Protein AF-A0A5R9KK34-F1 (afdb_monomer)

Solvent-accessible surface area (backbone atoms only — not comparable to full-atom values): 17745 Å² total; per-residue (Å²): 131,84,70,61,49,79,48,78,43,70,44,92,86,66,49,72,71,54,49,53,53,48,50,59,70,68,42,71,86,73,70,69,50,73,70,54,51,20,58,74,69,75,47,49,72,65,54,49,51,46,43,49,60,72,41,37,53,33,33,43,35,30,60,18,78,86,49,93,48,66,28,77,45,83,38,67,45,76,67,50,39,56,64,52,61,72,74,33,56,18,72,66,60,51,51,50,52,51,51,53,52,48,52,51,51,52,48,56,51,52,53,53,53,53,50,50,49,52,52,52,52,50,50,50,51,52,52,50,53,27,53,50,32,29,50,53,32,59,77,63,48,54,71,77,74,52,50,74,65,50,50,51,52,53,52,52,54,72,75,38,81,38,60,66,58,56,46,53,64,27,62,80,65,78,60,73,46,75,66,58,52,53,46,51,57,50,33,42,67,35,29,76,47,59,97,85,62,66,78,88,60,70,71,62,54,49,48,58,57,57,70,64,70,77,81,80,85,85,85,78,77,93,72,97,64,97,63,58,75,46,84,45,60,58,44,92,79,65,89,45,96,85,49,70,65,54,73,82,85,88,76,74,95,58,93,76,81,75,68,82,98,61,64,6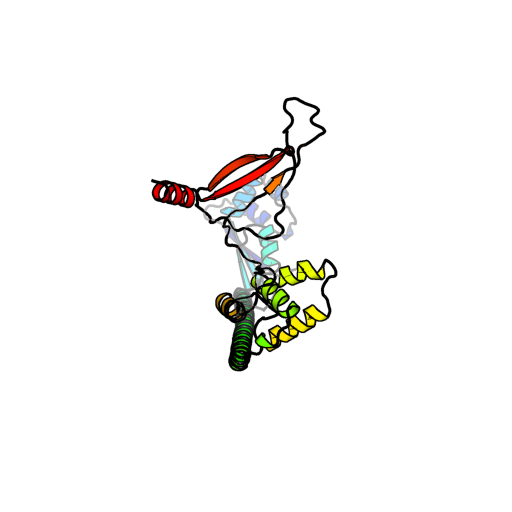6,46,76,48,78,44,78,44,98,87,59,32,31,43,40,40,55,40,56,46,75,64,53,55,56,54,54,69,74,72,110

Radius of gyration: 44.37 Å; Cα contacts (8 Å, |Δi|>4): 253; chains: 1; bounding box: 68×81×109 Å

Nearest PDB structures (foldseek):
  3j8g-assembly1_G  TM=3.301E-01  e=7.904E+00  Escherichia coli K-12
  6uz7-assembly1_D  TM=2.556E-01  e=5.305E+00  Kluyveromyces lactis

Structure (mmCIF, N/CA/C/O backbone):
data_AF-A0A5R9KK34-F1
#
_entry.id   AF-A0A5R9KK34-F1
#
loop_
_atom_site.group_PDB
_atom_site.id
_atom_site.type_symbol
_atom_site.label_atom_id
_atom_site.label_alt_id
_atom_site.label_comp_id
_atom_site.label_asym_id
_atom_site.label_entity_id
_atom_site.label_seq_id
_atom_site.pdbx_PDB_ins_code
_atom_site.Cartn_x
_atom_site.Cartn_y
_atom_site.Cartn_z
_atom_site.occupancy
_atom_site.B_iso_or_equiv
_atom_site.auth_seq_id
_atom_site.auth_comp_id
_atom_site.auth_asym_id
_atom_site.auth_atom_id
_atom_site.pdbx_PDB_model_num
ATOM 1 N N . MET A 1 1 ? -24.961 -22.977 28.741 1.00 45.72 1 MET A N 1
ATOM 2 C CA . MET A 1 1 ? -24.646 -21.785 29.560 1.00 45.72 1 MET A CA 1
ATOM 3 C C . MET A 1 1 ? -23.139 -21.733 29.705 1.00 45.72 1 MET A C 1
ATOM 5 O O . MET A 1 1 ? -22.558 -22.780 29.939 1.00 45.72 1 MET A O 1
ATOM 9 N N . LYS A 1 2 ? -22.494 -20.587 29.465 1.00 55.06 2 LYS A N 1
ATOM 10 C CA . LYS A 1 2 ? -21.040 -20.473 29.662 1.00 55.06 2 LYS A CA 1
ATOM 11 C C . LYS A 1 2 ? -20.784 -20.423 31.168 1.00 55.06 2 LYS A C 1
ATOM 13 O O . LYS A 1 2 ? -21.380 -19.580 31.835 1.00 55.06 2 LYS A O 1
ATOM 18 N N . ASN A 1 3 ? -19.979 -21.350 31.683 1.00 74.62 3 ASN A N 1
ATOM 19 C CA . ASN A 1 3 ? -19.696 -21.492 33.109 1.00 74.62 3 ASN A CA 1
ATOM 20 C C . ASN A 1 3 ? -18.722 -20.392 33.541 1.00 74.62 3 ASN A C 1
ATOM 22 O O . ASN A 1 3 ? -17.508 -20.538 33.430 1.00 74.62 3 ASN A O 1
ATOM 26 N N . TYR A 1 4 ? -19.260 -19.262 33.990 1.00 86.31 4 TYR A N 1
ATOM 27 C CA . TYR A 1 4 ? -18.477 -18.240 34.668 1.00 86.31 4 TYR A CA 1
ATOM 28 C C . TYR A 1 4 ? -19.172 -17.811 35.957 1.00 86.31 4 TYR A C 1
ATOM 30 O O . TYR A 1 4 ? -20.398 -17.828 36.065 1.00 86.31 4 TYR A O 1
ATOM 38 N N . GLN A 1 5 ? -18.365 -17.421 36.931 1.00 89.94 5 GLN A N 1
ATOM 39 C CA . GLN A 1 5 ? -18.774 -16.862 38.206 1.00 89.94 5 GLN A CA 1
ATOM 40 C C . GLN A 1 5 ? -18.344 -15.397 38.257 1.00 89.94 5 GLN A C 1
ATOM 42 O O . GLN A 1 5 ? -17.267 -15.033 37.776 1.00 89.94 5 GLN A O 1
ATOM 47 N N . LEU A 1 6 ? -19.205 -14.550 38.816 1.00 92.44 6 LEU A N 1
ATOM 48 C CA . LEU A 1 6 ? -18.891 -13.149 39.068 1.00 92.44 6 LEU A CA 1
ATOM 49 C C . LEU A 1 6 ? -18.410 -13.000 40.508 1.00 92.44 6 LEU A C 1
ATOM 51 O O . LEU A 1 6 ? -19.103 -13.396 41.440 1.00 92.44 6 LEU A O 1
ATOM 55 N N . GLU A 1 7 ? -17.242 -12.398 40.677 1.00 93.31 7 GLU A N 1
ATOM 56 C CA . GLU A 1 7 ? -16.746 -11.926 41.963 1.00 93.31 7 GLU A CA 1
ATOM 57 C C . GLU A 1 7 ? -16.885 -10.402 41.994 1.00 93.31 7 GLU A C 1
ATOM 59 O O . GLU A 1 7 ? -16.325 -9.704 41.145 1.00 93.31 7 GLU A O 1
ATOM 64 N N . ILE A 1 8 ? -17.660 -9.894 42.952 1.00 93.12 8 ILE A N 1
ATOM 65 C CA . ILE A 1 8 ? -17.913 -8.463 43.140 1.00 93.12 8 ILE A CA 1
ATOM 66 C C . ILE A 1 8 ? -17.115 -8.015 44.361 1.00 93.12 8 ILE A C 1
ATOM 68 O O . ILE A 1 8 ? -17.336 -8.514 45.464 1.00 93.12 8 ILE A O 1
ATOM 72 N N . LYS A 1 9 ? -16.189 -7.076 44.170 1.00 92.62 9 LYS A N 1
ATOM 73 C CA . LYS A 1 9 ? -15.452 -6.424 45.255 1.00 92.62 9 LYS A CA 1
ATOM 74 C C . LYS A 1 9 ? -15.948 -4.996 45.403 1.00 92.62 9 LYS A C 1
ATOM 76 O O . LYS A 1 9 ? -15.827 -4.201 44.476 1.00 92.62 9 LYS A O 1
ATOM 81 N N . TYR A 1 10 ? -16.519 -4.683 46.557 1.00 92.50 10 TYR A N 1
ATOM 82 C CA . TYR A 1 10 ? -16.989 -3.336 46.864 1.00 92.50 10 TYR A CA 1
ATOM 83 C C . TYR A 1 10 ? -15.822 -2.426 47.247 1.00 92.50 10 TYR A C 1
ATOM 85 O O . TYR A 1 10 ? -14.848 -2.885 47.844 1.00 92.50 10 TYR A O 1
ATOM 93 N N . CYS A 1 11 ? -15.931 -1.144 46.911 1.00 88.81 11 CYS A N 1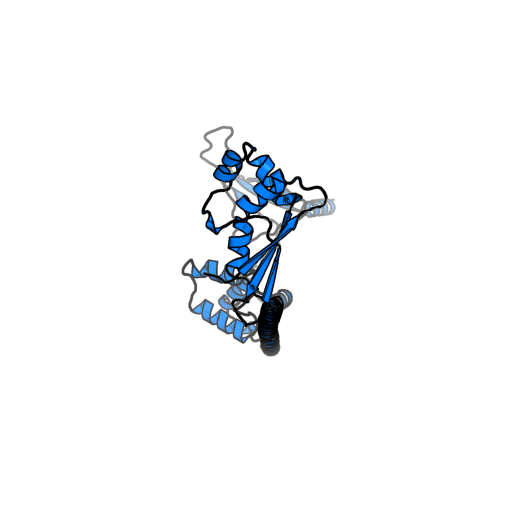
ATOM 94 C CA . CYS A 1 11 ? -15.004 -0.129 47.399 1.00 88.81 11 CYS A CA 1
ATOM 95 C C . CYS A 1 11 ? -15.199 0.132 48.903 1.00 88.81 11 CYS A C 1
ATOM 97 O O . CYS A 1 11 ? -16.251 -0.166 49.479 1.00 88.81 11 CYS A O 1
ATOM 99 N N . ASP A 1 12 ? -14.192 0.720 49.545 1.00 81.94 12 ASP A N 1
ATOM 100 C CA . ASP A 1 12 ? -14.300 1.124 50.945 1.00 81.94 12 ASP A CA 1
ATOM 101 C C . ASP A 1 12 ? -15.381 2.211 51.088 1.00 81.94 12 ASP A C 1
ATOM 103 O O . ASP A 1 12 ? -15.374 3.204 50.360 1.00 81.94 12 ASP A O 1
ATOM 107 N N . ASN A 1 13 ? -16.291 2.040 52.056 1.00 85.25 13 ASN A N 1
ATOM 108 C CA . ASN A 1 13 ? -17.419 2.937 52.381 1.00 85.25 13 ASN A CA 1
ATOM 109 C C . ASN A 1 13 ? -18.688 2.840 51.510 1.00 85.25 13 ASN A C 1
ATOM 111 O O . ASN A 1 13 ? -19.540 3.727 51.588 1.00 85.25 13 ASN A O 1
ATOM 115 N N . VAL A 1 14 ? -18.876 1.762 50.743 1.00 90.25 14 VAL A N 1
ATOM 116 C CA . VAL A 1 14 ? -20.158 1.509 50.057 1.00 90.25 14 VAL A CA 1
ATOM 117 C C . VAL A 1 14 ? -21.263 1.237 51.080 1.00 90.25 14 VAL A C 1
ATOM 119 O O . VAL A 1 14 ? -21.138 0.340 51.923 1.00 90.25 14 VAL A O 1
ATOM 122 N N . LYS A 1 15 ? -22.361 1.995 51.000 1.00 93.44 15 LYS A N 1
ATOM 123 C CA . LYS A 1 15 ? -23.518 1.842 51.896 1.00 93.44 15 LYS A CA 1
ATOM 124 C C . LYS A 1 15 ? -24.216 0.511 51.644 1.00 93.44 15 LYS A C 1
ATOM 126 O O . LYS A 1 15 ? -24.261 0.029 50.516 1.00 93.44 15 LYS A O 1
ATOM 131 N N . ASP A 1 16 ? -24.862 -0.047 52.661 1.00 93.00 16 ASP A N 1
ATOM 132 C CA . ASP A 1 16 ? -25.584 -1.318 52.504 1.00 93.00 16 ASP A CA 1
ATOM 133 C C . ASP A 1 16 ? -26.704 -1.232 51.455 1.00 93.00 16 ASP A C 1
ATOM 135 O O . ASP A 1 16 ? -26.915 -2.171 50.693 1.00 93.00 16 ASP A O 1
ATOM 139 N N . THR A 1 17 ? -27.346 -0.068 51.318 1.00 92.88 17 THR A N 1
ATOM 140 C CA . THR A 1 17 ? -28.312 0.191 50.239 1.00 92.88 17 THR A CA 1
ATOM 141 C C . THR A 1 17 ? -27.673 0.123 48.850 1.00 92.88 17 THR A C 1
ATOM 143 O O . THR A 1 17 ? -28.273 -0.403 47.920 1.00 92.88 17 THR A O 1
ATOM 146 N N . GLU A 1 18 ? -26.445 0.619 48.697 1.00 94.56 18 GLU A N 1
ATOM 147 C CA . GLU A 1 18 ? -25.697 0.590 47.434 1.00 94.56 18 GLU A CA 1
ATOM 148 C C . GLU A 1 18 ? -25.217 -0.828 47.102 1.00 94.56 18 GLU A C 1
ATOM 150 O O . GLU A 1 18 ? -25.270 -1.222 45.937 1.00 94.56 18 GLU A O 1
ATOM 155 N N . LYS A 1 19 ? -24.836 -1.625 48.113 1.00 94.62 19 LYS A N 1
ATOM 156 C CA . LYS A 1 19 ? -24.513 -3.052 47.935 1.00 94.62 19 LYS A CA 1
ATOM 157 C C . LYS A 1 19 ? -25.707 -3.821 47.379 1.00 94.62 19 LYS A C 1
ATOM 159 O O . LYS A 1 19 ? -25.556 -4.508 46.378 1.00 94.62 19 LYS A O 1
ATOM 164 N N . ILE A 1 20 ? -26.902 -3.626 47.942 1.00 94.75 20 ILE A N 1
ATOM 165 C CA . ILE A 1 20 ? -28.131 -4.279 47.456 1.00 94.75 20 ILE A CA 1
ATOM 166 C C . ILE A 1 20 ? -28.418 -3.896 45.993 1.00 94.75 20 ILE A C 1
ATOM 168 O O . ILE A 1 20 ? -28.751 -4.755 45.176 1.00 94.75 20 ILE A O 1
ATOM 172 N N . ILE A 1 21 ? -28.253 -2.616 45.631 1.00 95.94 21 ILE A N 1
ATOM 173 C CA . ILE A 1 21 ? -28.423 -2.149 44.244 1.00 95.94 21 ILE A CA 1
ATOM 174 C C . ILE A 1 21 ? -27.422 -2.840 43.306 1.00 95.94 21 ILE A C 1
ATOM 176 O O . ILE A 1 21 ? -27.787 -3.253 42.203 1.00 95.94 21 ILE A O 1
ATOM 180 N N . LEU A 1 22 ? -26.163 -2.965 43.730 1.00 94.94 22 LEU A N 1
ATOM 181 C CA . LEU A 1 22 ? -25.101 -3.618 42.966 1.00 94.94 22 LEU A CA 1
ATOM 182 C C . LEU A 1 22 ? -25.336 -5.128 42.826 1.00 94.94 22 LEU A C 1
ATOM 184 O O . LEU A 1 22 ? -25.124 -5.667 41.742 1.00 94.94 22 LEU A O 1
ATOM 188 N N . GLU A 1 23 ? -25.823 -5.800 43.867 1.00 93.75 23 GLU A N 1
ATOM 189 C CA . GLU A 1 23 ? -26.194 -7.220 43.830 1.00 93.75 23 GLU A CA 1
ATOM 190 C C . GLU A 1 23 ? -27.340 -7.467 42.851 1.00 93.75 23 GLU A C 1
ATOM 192 O O . GLU A 1 23 ? -27.230 -8.332 41.981 1.00 93.75 23 GLU A O 1
ATOM 197 N N . ASP A 1 24 ? -28.396 -6.651 42.901 1.00 94.00 24 ASP A N 1
ATOM 198 C CA . ASP A 1 24 ? -29.479 -6.697 41.915 1.00 94.00 24 ASP A CA 1
ATOM 199 C C . ASP A 1 24 ? -28.955 -6.424 40.495 1.00 94.00 24 ASP A C 1
ATOM 201 O O . ASP A 1 24 ? -29.336 -7.099 39.530 1.00 94.00 24 ASP A O 1
ATOM 205 N N . TYR A 1 25 ? -28.043 -5.455 40.348 1.00 95.19 25 TYR A N 1
ATOM 206 C CA . TYR A 1 25 ? -27.414 -5.148 39.068 1.00 95.19 25 TYR A CA 1
ATOM 207 C C . TYR A 1 25 ? -26.556 -6.295 38.549 1.00 95.19 25 TYR A C 1
ATOM 209 O O . TYR A 1 25 ? -26.565 -6.534 37.350 1.00 95.19 25 TYR A O 1
ATOM 217 N N . TRP A 1 26 ? -25.843 -7.052 39.365 1.00 94.00 26 TRP A N 1
ATOM 218 C CA . TRP A 1 26 ? -25.020 -8.158 38.865 1.00 94.00 26 TRP A CA 1
ATOM 219 C C . TRP A 1 26 ? -25.738 -9.511 38.873 1.00 94.00 26 TRP A C 1
ATOM 221 O O . TRP A 1 26 ? -25.254 -10.461 38.257 1.00 94.00 26 TRP A O 1
ATOM 231 N N . ASN A 1 27 ? -26.940 -9.586 39.447 1.00 91.81 27 ASN A N 1
ATOM 232 C CA . ASN A 1 27 ? -27.798 -10.756 39.360 1.00 91.81 27 ASN A CA 1
ATOM 233 C C . ASN A 1 27 ? -28.406 -10.900 37.954 1.00 91.81 27 ASN A C 1
ATOM 235 O O . ASN A 1 27 ? -29.470 -10.366 37.638 1.00 91.81 27 ASN A O 1
ATOM 239 N N . LEU A 1 28 ? -27.727 -11.663 37.098 1.00 86.81 28 LEU A N 1
ATOM 240 C CA . LEU A 1 28 ? -28.172 -11.929 35.727 1.00 86.81 28 LEU A CA 1
ATOM 241 C C . LEU A 1 28 ? -29.389 -12.861 35.657 1.00 86.81 28 LEU A C 1
ATOM 243 O O . LEU A 1 28 ? -30.108 -12.839 34.660 1.00 86.81 28 LEU A O 1
ATOM 247 N N . SER A 1 29 ? -29.631 -13.662 36.700 1.00 85.62 29 SER A N 1
ATOM 248 C CA . SER A 1 29 ? -30.739 -14.625 36.726 1.00 85.62 29 SER A CA 1
ATOM 249 C C . SER A 1 29 ? -32.110 -13.959 36.859 1.00 85.62 29 SER A C 1
ATOM 251 O O . SER A 1 29 ? -33.105 -14.524 36.415 1.00 85.62 29 SER A O 1
ATOM 253 N N . SER A 1 30 ? -32.167 -12.734 37.397 1.00 86.19 30 SER A N 1
ATOM 254 C CA . SER A 1 30 ? -33.419 -11.984 37.559 1.00 86.19 30 SER A CA 1
ATOM 255 C C . SER A 1 30 ? -34.018 -11.503 36.234 1.00 86.19 30 SER A C 1
ATOM 257 O O . SER A 1 30 ? -35.185 -11.121 36.193 1.00 86.19 30 SER A O 1
ATOM 259 N N . GLY A 1 31 ? -33.223 -11.455 35.156 1.00 84.44 31 GLY A N 1
ATOM 260 C CA . GLY A 1 31 ? -33.635 -10.922 33.854 1.00 84.44 31 GLY A CA 1
ATOM 261 C C . GLY A 1 31 ? -33.919 -9.412 33.830 1.00 84.44 31 GLY A C 1
ATOM 262 O O . GLY A 1 31 ? -34.208 -8.871 32.763 1.00 84.44 31 GLY A O 1
ATOM 263 N N . GLN A 1 32 ? -33.808 -8.714 34.967 1.00 91.06 32 GLN A N 1
ATOM 264 C CA . GLN A 1 32 ? -34.171 -7.301 35.081 1.00 91.06 32 GLN A CA 1
ATOM 265 C C . GLN A 1 32 ? -33.227 -6.417 34.271 1.00 91.06 32 GLN A C 1
ATOM 267 O O . GLN A 1 32 ? -32.007 -6.550 34.361 1.00 91.06 32 GLN A O 1
ATOM 272 N N . LYS A 1 33 ? -33.761 -5.470 33.503 1.00 92.44 33 LYS A N 1
ATOM 273 C CA . LYS A 1 33 ? -32.947 -4.488 32.769 1.00 92.44 33 LYS A CA 1
ATOM 274 C C . LYS A 1 33 ? -32.423 -3.403 33.721 1.00 92.44 33 LYS A C 1
ATOM 276 O O . LYS A 1 33 ? -33.109 -3.066 34.681 1.00 92.44 33 LYS A O 1
ATOM 281 N N . PRO A 1 34 ? -31.279 -2.748 33.434 1.00 93.75 34 PRO A N 1
ATOM 282 C CA . PRO A 1 34 ? -30.739 -1.685 34.295 1.00 93.75 34 PRO A CA 1
ATOM 283 C C . PRO A 1 34 ? -31.753 -0.589 34.667 1.00 93.75 34 PRO A C 1
ATOM 285 O O . PRO A 1 34 ? -31.810 -0.166 35.814 1.00 93.75 34 PRO A O 1
ATOM 288 N N . LYS A 1 35 ? -32.620 -0.192 33.725 1.00 94.25 35 LYS A N 1
ATOM 289 C CA . LYS A 1 35 ? -33.691 0.790 33.969 1.00 94.25 35 LYS A CA 1
ATOM 290 C C . LYS A 1 35 ? -34.738 0.321 34.983 1.00 94.25 35 LYS A C 1
ATOM 292 O O . LYS A 1 35 ? -35.312 1.135 35.696 1.00 94.25 35 LYS A O 1
ATOM 297 N N . GLU A 1 36 ? -35.023 -0.977 35.032 1.00 95.12 36 GLU A N 1
ATOM 298 C CA . GLU A 1 36 ? -35.971 -1.557 35.991 1.00 95.12 36 GLU A CA 1
ATOM 299 C C . GLU A 1 36 ? -35.363 -1.582 37.393 1.00 95.12 36 GLU A C 1
ATOM 301 O O . GLU A 1 36 ? -36.055 -1.295 38.362 1.00 95.12 36 GLU A O 1
ATOM 306 N N . ILE A 1 37 ? -34.055 -1.829 37.487 1.00 95.75 37 ILE A N 1
ATOM 307 C CA . ILE A 1 37 ? -33.295 -1.791 38.742 1.00 95.75 37 ILE A CA 1
ATOM 308 C C . ILE A 1 37 ? -33.229 -0.361 39.286 1.00 95.75 37 ILE A C 1
ATOM 310 O O . ILE A 1 37 ? -33.516 -0.143 40.460 1.00 95.75 37 ILE A O 1
ATOM 314 N N . ALA A 1 38 ? -32.940 0.625 38.430 1.00 95.94 38 ALA A N 1
ATOM 315 C CA . ALA A 1 38 ? -32.951 2.035 38.821 1.00 95.94 38 ALA A CA 1
ATOM 316 C C . ALA A 1 38 ? -34.325 2.459 39.377 1.00 95.94 38 ALA A C 1
ATOM 318 O O . ALA A 1 38 ? -34.408 3.067 40.442 1.00 95.94 38 ALA A O 1
ATOM 319 N N . ARG A 1 39 ? -35.414 2.043 38.710 1.00 95.81 39 ARG A N 1
ATOM 320 C CA . ARG A 1 39 ? -36.793 2.273 39.177 1.00 95.81 39 ARG A CA 1
ATOM 321 C C . ARG A 1 39 ? -37.105 1.558 40.493 1.00 95.81 39 ARG A C 1
ATOM 323 O O . ARG A 1 39 ? -37.703 2.175 41.365 1.00 95.81 39 ARG A O 1
ATOM 330 N N . LYS A 1 40 ? -36.697 0.291 40.648 1.00 96.06 40 LYS A N 1
ATOM 331 C CA . LYS A 1 40 ? -36.900 -0.512 41.872 1.00 96.06 40 LYS A CA 1
ATOM 332 C C . LYS A 1 40 ? -36.315 0.184 43.103 1.00 96.06 40 LYS A C 1
ATOM 334 O O . LYS A 1 40 ? -36.934 0.166 44.160 1.00 96.06 40 LYS A O 1
ATOM 339 N N . HIS A 1 41 ? -35.157 0.821 42.943 1.00 95.94 41 HIS A N 1
ATOM 340 C CA . HIS A 1 41 ? -34.421 1.477 44.027 1.00 95.94 41 HIS A CA 1
ATOM 341 C C . HIS A 1 41 ? -34.603 2.994 44.087 1.00 95.94 41 HIS A C 1
ATOM 343 O O . HIS A 1 41 ? -33.952 3.652 44.889 1.00 95.94 41 HIS A O 1
ATOM 349 N N . SER A 1 42 ? -35.501 3.557 43.272 1.00 96.25 42 SER A N 1
ATOM 350 C CA . SER A 1 42 ? -35.772 5.003 43.224 1.00 96.25 42 SER A CA 1
ATOM 351 C C . SER A 1 42 ? -34.520 5.869 42.995 1.00 96.25 42 SER A C 1
ATOM 353 O O . SER A 1 42 ? -34.404 6.957 43.555 1.00 96.25 42 SER A O 1
ATOM 355 N N . ILE A 1 43 ? -33.590 5.402 42.155 1.00 96.44 43 ILE A N 1
ATOM 356 C CA . ILE A 1 43 ? -32.381 6.139 41.751 1.00 96.44 43 ILE A CA 1
ATOM 357 C C . ILE A 1 43 ? -32.425 6.498 40.265 1.00 96.44 43 ILE A C 1
ATOM 359 O O . ILE A 1 43 ? -33.186 5.913 39.488 1.00 96.44 43 ILE A O 1
ATOM 363 N N . THR A 1 44 ? -31.592 7.446 39.835 1.00 96.94 44 THR A N 1
ATOM 364 C CA . THR A 1 44 ? -31.488 7.772 38.409 1.00 96.94 44 THR A CA 1
ATOM 365 C C . THR A 1 44 ? -30.622 6.754 37.658 1.00 96.94 44 THR A C 1
ATOM 367 O O . THR A 1 44 ? -29.753 6.090 38.227 1.00 96.94 44 THR A O 1
ATOM 370 N N . ASP A 1 45 ? -30.799 6.665 36.335 1.00 94.50 45 ASP A N 1
ATOM 371 C CA . ASP A 1 45 ? -29.911 5.878 35.463 1.00 94.50 45 ASP A CA 1
ATOM 372 C C . ASP A 1 45 ? -28.439 6.334 35.583 1.00 94.50 45 ASP A C 1
ATOM 374 O O . ASP A 1 45 ? -27.520 5.540 35.364 1.00 94.50 45 ASP A O 1
ATOM 378 N N . ALA A 1 46 ? -28.206 7.614 35.898 1.00 95.00 46 ALA A N 1
ATOM 379 C CA . ALA A 1 46 ? -26.872 8.170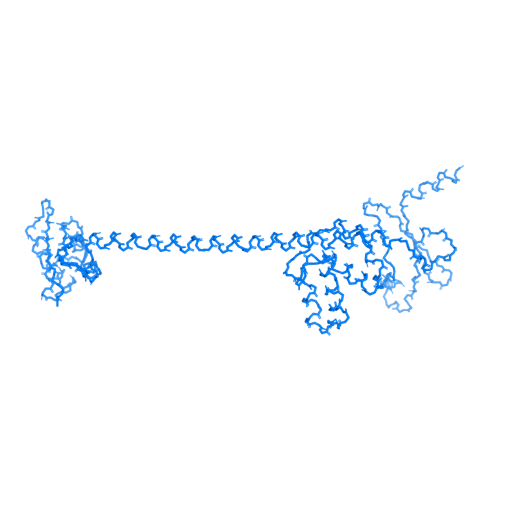 36.100 1.00 95.00 46 ALA A CA 1
ATOM 380 C C . ALA A 1 46 ? -26.250 7.673 37.412 1.00 95.00 46 ALA A C 1
ATOM 382 O O . ALA A 1 46 ? -25.103 7.226 37.392 1.00 95.00 46 ALA A O 1
ATOM 383 N N . ASP A 1 47 ? -27.019 7.658 38.503 1.00 95.19 47 ASP A N 1
ATOM 384 C CA . ASP A 1 47 ? -26.574 7.131 39.798 1.00 95.19 47 ASP A CA 1
ATOM 385 C C . ASP A 1 47 ? -26.252 5.640 39.696 1.00 95.19 47 ASP A C 1
ATOM 387 O O . ASP A 1 47 ? -25.198 5.199 40.144 1.00 95.19 47 ASP A O 1
ATOM 391 N N . LEU A 1 48 ? -27.097 4.859 39.010 1.00 95.62 48 LEU A N 1
ATOM 392 C CA . LEU A 1 48 ? -26.832 3.437 38.790 1.00 95.62 48 LEU A CA 1
ATOM 393 C C . LEU A 1 48 ? -25.526 3.220 38.012 1.00 95.62 48 LEU A C 1
ATOM 395 O O . LEU A 1 48 ? -24.717 2.368 38.375 1.00 95.62 48 LEU A O 1
ATOM 399 N N . LYS A 1 49 ? -25.289 4.000 36.948 1.00 93.69 49 LYS A N 1
ATOM 400 C CA . LYS A 1 49 ? -24.023 3.943 36.199 1.00 93.69 49 LYS A CA 1
ATOM 401 C C . LYS A 1 49 ? -22.829 4.324 37.069 1.00 93.69 49 LYS A C 1
ATOM 403 O O . LYS A 1 49 ? -21.770 3.719 36.918 1.00 93.69 49 LYS A O 1
ATOM 408 N N . TYR A 1 50 ? -22.988 5.315 37.944 1.00 93.50 50 TYR A N 1
ATOM 409 C CA . TYR A 1 50 ? -21.948 5.728 38.877 1.00 93.50 50 TYR A CA 1
ATOM 410 C C . TYR A 1 50 ? -21.610 4.600 39.858 1.00 93.50 50 TYR A C 1
ATOM 412 O O . TYR A 1 50 ? -20.445 4.218 39.954 1.00 93.50 50 TYR A O 1
ATOM 420 N N . LEU A 1 51 ? -22.620 3.999 40.497 1.00 93.94 51 LEU A N 1
ATOM 421 C CA . LEU A 1 51 ? -22.440 2.869 41.411 1.00 93.94 51 LEU A CA 1
ATOM 422 C C . LEU A 1 51 ? -21.706 1.710 40.725 1.00 93.94 51 LEU A C 1
ATOM 424 O O . LEU A 1 51 ? -20.675 1.253 41.210 1.00 93.94 51 LEU A O 1
ATOM 428 N N . VAL A 1 52 ? -22.181 1.282 39.553 1.00 93.31 52 VAL A N 1
ATOM 429 C CA . VAL A 1 52 ? -21.599 0.150 38.812 1.00 93.31 52 VAL A CA 1
ATOM 430 C C . VAL A 1 52 ? -20.149 0.404 38.399 1.00 93.31 52 VAL A C 1
ATOM 432 O O . VAL A 1 52 ? -19.354 -0.529 38.373 1.00 93.31 52 VAL A O 1
ATOM 435 N N . LYS A 1 53 ? -19.802 1.647 38.049 1.00 90.56 53 LYS A N 1
ATOM 436 C CA . LYS A 1 53 ? -18.470 1.988 37.536 1.00 90.56 53 LYS A CA 1
ATOM 437 C C . LYS A 1 53 ? -17.449 2.273 38.637 1.00 90.56 53 LYS A C 1
ATOM 439 O O . LYS A 1 53 ? -16.265 2.037 38.412 1.00 90.56 53 LYS A O 1
ATOM 444 N N . PHE A 1 54 ? -17.882 2.843 39.759 1.00 91.00 54 PHE A N 1
ATOM 445 C CA . PHE A 1 54 ? -16.973 3.432 40.746 1.00 91.00 54 PHE A CA 1
ATOM 446 C C . PHE A 1 54 ? -17.088 2.841 42.149 1.00 91.00 54 PHE A C 1
ATOM 448 O O . PHE A 1 54 ? -16.180 3.062 42.937 1.00 91.00 54 PHE A O 1
ATOM 455 N N . GLN A 1 55 ? -18.168 2.122 42.468 1.00 92.94 55 GLN A N 1
ATOM 456 C CA . GLN A 1 55 ? -18.382 1.544 43.802 1.00 92.94 55 GLN A CA 1
ATOM 457 C C . GLN A 1 55 ? -18.192 0.020 43.836 1.00 92.94 55 GLN A C 1
ATOM 459 O O . GLN A 1 55 ? -18.216 -0.588 44.906 1.00 92.94 55 GLN A O 1
ATOM 464 N N . ALA A 1 56 ? -17.983 -0.610 42.677 1.00 90.56 56 ALA A N 1
ATOM 465 C CA . ALA A 1 56 ? -17.698 -2.033 42.577 1.00 90.56 56 ALA A CA 1
ATOM 466 C C . ALA A 1 56 ? -16.654 -2.331 41.503 1.00 90.56 56 ALA A C 1
ATOM 468 O O . ALA A 1 56 ? -16.761 -1.886 40.361 1.00 90.56 56 ALA A O 1
ATOM 469 N N . ASP A 1 57 ? -15.703 -3.182 41.863 1.00 92.31 57 ASP A N 1
ATOM 470 C CA . ASP A 1 57 ? -14.810 -3.862 40.943 1.00 92.31 57 ASP A CA 1
ATOM 471 C C . ASP A 1 57 ? -15.323 -5.283 40.717 1.00 92.31 57 ASP A C 1
ATOM 473 O O . ASP A 1 57 ? -15.330 -6.114 41.627 1.00 92.31 57 ASP A O 1
ATOM 477 N N . VAL A 1 58 ? -15.760 -5.570 39.489 1.00 93.25 58 VAL A N 1
ATOM 478 C CA . VAL A 1 58 ? -16.338 -6.872 39.140 1.00 93.25 58 VAL A CA 1
ATOM 479 C C . VAL A 1 58 ? -15.416 -7.650 38.224 1.00 93.25 58 VAL A C 1
ATOM 481 O O . VAL A 1 58 ? -14.911 -7.148 37.216 1.00 93.25 58 VAL A O 1
ATOM 484 N N . VAL A 1 59 ? -15.209 -8.911 38.585 1.00 93.44 59 VAL A N 1
ATOM 485 C CA . VAL A 1 59 ? -14.337 -9.837 37.879 1.00 93.44 59 VAL A CA 1
ATOM 486 C C . VAL A 1 59 ? -15.131 -11.079 37.501 1.00 93.44 59 VAL A C 1
ATOM 488 O O . VAL A 1 59 ? -15.734 -11.727 38.350 1.00 93.44 59 VAL A O 1
ATOM 491 N N . ALA A 1 60 ? -15.114 -11.424 36.218 1.00 92.25 60 ALA A N 1
ATOM 492 C CA . ALA A 1 60 ? -15.626 -12.692 35.725 1.00 92.25 60 ALA A CA 1
ATOM 493 C C . ALA A 1 60 ? -14.507 -13.737 35.742 1.00 92.25 60 ALA A C 1
ATOM 495 O O . ALA A 1 60 ? -13.447 -13.523 35.144 1.00 92.25 60 ALA A O 1
ATOM 496 N N . LYS A 1 61 ? -14.756 -14.867 36.404 1.00 92.12 61 LYS A N 1
ATOM 497 C CA . LYS A 1 61 ? -13.890 -16.048 36.399 1.00 92.12 61 LYS A CA 1
ATOM 498 C C . LYS A 1 61 ? -14.607 -17.193 35.712 1.00 92.12 61 LYS A C 1
ATOM 500 O O . LYS A 1 61 ? -15.756 -17.465 36.036 1.00 92.12 61 LYS A O 1
ATOM 505 N N . GLY A 1 62 ? -13.954 -17.866 34.784 1.00 89.75 62 GLY A N 1
ATOM 506 C CA . GLY A 1 62 ? -14.541 -19.003 34.082 1.00 89.75 62 GLY A CA 1
ATOM 507 C C . GLY A 1 62 ? -13.479 -19.817 33.370 1.00 89.75 62 GLY A C 1
ATOM 508 O O . GLY A 1 62 ? -12.289 -19.577 33.555 1.00 89.75 62 GLY A O 1
ATOM 509 N N . GLU A 1 63 ? -13.913 -20.764 32.554 1.00 88.38 63 GLU A N 1
ATOM 510 C CA . GLU A 1 63 ? -13.027 -21.642 31.785 1.00 88.38 63 GLU A CA 1
ATOM 511 C C . GLU A 1 63 ? -12.754 -21.066 30.394 1.00 88.38 63 GLU A C 1
ATOM 513 O O . GLU A 1 63 ? -13.640 -20.511 29.738 1.00 88.38 63 GLU A O 1
ATOM 518 N N . CYS A 1 64 ? -11.500 -21.155 29.956 1.00 86.88 64 CYS A N 1
ATOM 519 C CA . CYS A 1 64 ? -11.089 -20.723 28.629 1.00 86.88 64 CYS A CA 1
ATOM 520 C C . CYS A 1 64 ? -11.841 -21.514 27.553 1.00 86.88 64 CYS A C 1
ATOM 522 O O . CYS A 1 64 ? -11.995 -22.725 27.632 1.00 86.88 64 CYS A O 1
ATOM 524 N N . SER A 1 65 ? -12.263 -20.827 26.494 1.00 83.81 65 SER A N 1
ATOM 525 C CA . SER A 1 65 ? -12.930 -21.481 25.361 1.00 83.81 65 SER A CA 1
ATOM 526 C C . SER A 1 65 ? -12.021 -22.404 24.534 1.00 83.81 65 SER A C 1
ATOM 528 O O . SER A 1 65 ? -12.534 -23.240 23.796 1.00 83.81 65 SER A O 1
ATOM 530 N N . ASN A 1 66 ? -10.697 -22.277 24.670 1.00 85.75 66 ASN A N 1
ATOM 531 C CA . ASN A 1 66 ? -9.708 -23.007 23.868 1.00 85.75 66 ASN A CA 1
ATOM 532 C C . ASN A 1 66 ? -8.921 -24.071 24.653 1.00 85.75 66 ASN A C 1
ATOM 534 O O . ASN A 1 66 ? -8.210 -24.863 24.042 1.00 85.75 66 ASN A O 1
ATOM 538 N N . CYS A 1 67 ? -8.974 -24.064 25.986 1.00 85.06 67 CYS A N 1
ATOM 539 C CA . CYS A 1 67 ? -8.207 -24.982 26.834 1.00 85.06 67 CYS A CA 1
ATOM 540 C C . CYS A 1 67 ? -8.837 -25.086 28.229 1.00 85.06 67 CYS A C 1
ATOM 542 O O . CYS A 1 67 ? -9.653 -24.245 28.588 1.00 85.06 67 CYS A O 1
ATOM 544 N N . ASP A 1 68 ? -8.354 -26.001 29.066 1.00 85.44 68 ASP A N 1
ATOM 545 C CA . ASP A 1 68 ? -8.899 -26.220 30.417 1.00 85.44 68 ASP A CA 1
ATOM 546 C C . ASP A 1 68 ? -8.424 -25.200 31.476 1.00 85.44 68 ASP A C 1
ATOM 548 O O . ASP A 1 68 ? -8.712 -25.330 32.664 1.00 85.44 68 ASP A O 1
ATOM 552 N N . ASN A 1 69 ? -7.679 -24.162 31.080 1.00 87.56 69 ASN A N 1
ATOM 553 C CA . ASN A 1 69 ? -7.228 -23.128 32.013 1.00 87.56 69 ASN A CA 1
ATOM 554 C C . ASN A 1 69 ? -8.343 -22.129 32.341 1.00 87.56 69 ASN A C 1
ATOM 556 O O . ASN A 1 69 ? -9.126 -21.725 31.479 1.00 87.56 69 ASN A O 1
ATOM 560 N N . GLY A 1 70 ? -8.334 -21.623 33.573 1.00 87.69 70 GLY A N 1
ATOM 561 C CA . GLY A 1 70 ? -9.205 -20.524 33.973 1.00 87.69 70 GLY A CA 1
ATOM 562 C C . GLY A 1 70 ? -8.837 -19.193 33.302 1.00 87.69 70 GLY A C 1
ATOM 563 O O . GLY A 1 70 ? -7.668 -18.903 33.036 1.00 87.69 70 GLY A O 1
ATOM 564 N N . PHE A 1 71 ? -9.835 -18.344 33.070 1.00 88.62 71 PHE A N 1
ATOM 565 C CA . PHE A 1 71 ? -9.653 -16.926 32.775 1.00 88.62 71 PHE A CA 1
ATOM 566 C C . PHE A 1 71 ? -10.139 -16.069 33.945 1.00 88.62 71 PHE A C 1
ATOM 568 O O . PHE A 1 71 ? -10.965 -16.472 34.762 1.00 88.62 71 PHE A O 1
ATOM 575 N N . THR A 1 72 ? -9.621 -14.849 34.024 1.00 89.81 72 THR A N 1
ATOM 576 C CA . THR A 1 72 ? -10.053 -13.834 34.984 1.00 89.81 72 THR A CA 1
ATOM 577 C C . THR A 1 72 ? -10.086 -12.504 34.253 1.00 89.81 72 THR A C 1
ATOM 579 O O . THR A 1 72 ? -9.056 -12.036 33.775 1.00 89.81 72 THR A O 1
ATOM 582 N N . ILE A 1 73 ? -11.273 -11.917 34.107 1.00 89.25 73 ILE A N 1
ATOM 583 C CA . ILE A 1 73 ? -11.474 -10.713 33.297 1.00 89.25 73 ILE A CA 1
ATOM 584 C C . ILE A 1 73 ? -12.245 -9.671 34.101 1.00 89.25 73 ILE A C 1
ATOM 586 O O . ILE A 1 73 ? -13.343 -9.934 34.588 1.00 89.25 73 ILE A O 1
ATOM 590 N N . LYS A 1 74 ? -11.694 -8.457 34.189 1.00 91.31 74 LYS A N 1
ATOM 591 C CA . LYS A 1 74 ? -12.387 -7.305 34.772 1.00 91.31 74 LYS A CA 1
ATOM 592 C C . LYS A 1 74 ? -13.476 -6.801 33.821 1.00 91.31 74 LYS A C 1
ATOM 594 O O . LYS A 1 74 ? -13.217 -6.547 32.635 1.00 91.31 74 LYS A O 1
ATOM 599 N N . VAL A 1 75 ? -14.680 -6.635 34.356 1.00 92.12 75 VAL A N 1
ATOM 600 C CA . VAL A 1 75 ? -15.860 -6.165 33.625 1.00 92.12 75 VAL A CA 1
ATOM 601 C C . VAL A 1 75 ? -16.423 -4.914 34.280 1.00 92.12 75 VAL A C 1
ATOM 603 O O . VAL A 1 75 ? -16.410 -4.767 35.496 1.00 92.12 75 VAL A O 1
ATOM 606 N N . THR A 1 76 ? -16.899 -3.989 33.454 1.00 91.00 76 THR A N 1
ATOM 607 C CA . THR A 1 76 ? -17.350 -2.654 33.902 1.00 91.00 76 THR A CA 1
ATOM 608 C C . THR A 1 76 ? -18.848 -2.424 33.708 1.00 91.00 76 THR A C 1
ATOM 610 O O . THR A 1 76 ? -19.397 -1.420 34.149 1.00 91.00 76 THR A O 1
ATOM 613 N N . SER A 1 77 ? -19.526 -3.337 33.012 1.00 91.81 77 SER A N 1
ATOM 614 C CA . SER A 1 77 ? -20.974 -3.324 32.806 1.00 91.81 77 SER A CA 1
ATOM 615 C C . SER A 1 77 ? -21.453 -4.702 32.355 1.00 91.81 77 SER A C 1
ATOM 617 O O . SER A 1 77 ? -20.655 -5.539 31.930 1.00 91.81 77 SER A O 1
ATOM 619 N N . ARG A 1 78 ? -22.771 -4.925 32.351 1.00 90.25 78 ARG A N 1
ATOM 620 C CA . ARG A 1 78 ? -23.354 -6.143 31.760 1.00 90.25 78 ARG A CA 1
ATOM 621 C C . ARG A 1 78 ? -23.067 -6.296 30.260 1.00 90.25 78 ARG A C 1
ATOM 623 O O . ARG A 1 78 ? -22.918 -7.417 29.786 1.00 90.25 78 ARG A O 1
ATOM 630 N N . ALA A 1 79 ? -22.978 -5.191 29.515 1.00 89.00 79 ALA A N 1
ATOM 631 C CA . ALA A 1 79 ? -22.643 -5.232 28.089 1.00 89.00 79 ALA A CA 1
ATOM 632 C C . ALA A 1 79 ? -21.178 -5.649 27.873 1.00 89.00 79 ALA A C 1
ATOM 634 O O . ALA A 1 79 ? -20.894 -6.508 27.043 1.00 89.00 79 ALA A O 1
ATOM 635 N N . ASP A 1 80 ? -20.268 -5.089 28.676 1.00 89.38 80 ASP A N 1
ATOM 636 C CA . ASP A 1 80 ? -18.844 -5.445 28.678 1.00 89.38 80 ASP A CA 1
ATOM 637 C C . ASP A 1 80 ? -18.636 -6.918 29.062 1.00 89.38 80 ASP A C 1
ATOM 639 O O . ASP A 1 80 ? -17.876 -7.634 28.415 1.00 89.38 80 ASP A O 1
ATOM 643 N N . LEU A 1 81 ? -19.384 -7.401 30.059 1.00 89.94 81 LEU A N 1
ATOM 644 C CA . LEU A 1 81 ? -19.401 -8.808 30.452 1.00 89.94 81 LEU A CA 1
ATOM 645 C C . LEU A 1 81 ? -19.821 -9.724 29.296 1.00 89.94 81 LEU A C 1
ATOM 647 O O . LEU A 1 81 ? -19.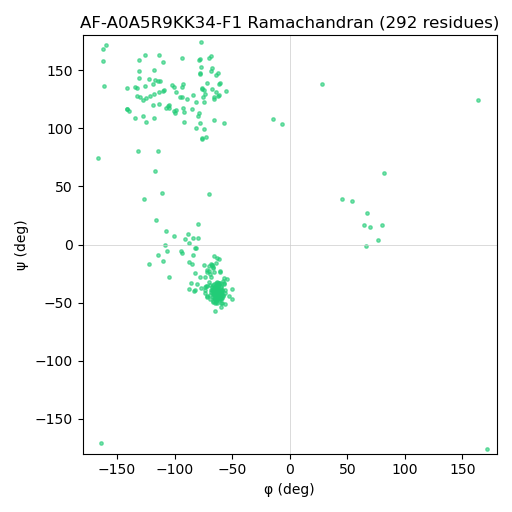109 -10.678 28.988 1.00 89.94 81 LEU A O 1
ATOM 651 N N . ALA A 1 82 ? -20.940 -9.423 28.631 1.00 87.06 82 ALA A N 1
ATOM 652 C CA . ALA A 1 82 ? -21.423 -10.217 27.502 1.00 87.06 82 ALA A CA 1
ATOM 653 C C . ALA A 1 82 ? -20.404 -10.261 26.350 1.00 87.06 82 ALA A C 1
ATOM 655 O O . ALA A 1 82 ? -20.164 -11.326 25.781 1.00 87.06 82 ALA A O 1
ATOM 656 N N . HIS A 1 83 ? -19.773 -9.123 26.049 1.00 86.19 83 HIS A N 1
ATOM 657 C CA . HIS A 1 83 ? -18.757 -9.017 25.006 1.00 86.19 83 HIS A CA 1
ATOM 658 C C . HIS A 1 83 ? -17.488 -9.811 25.350 1.00 86.19 83 HIS A C 1
ATOM 660 O O . HIS A 1 83 ? -17.005 -10.596 24.537 1.00 86.19 83 HIS A O 1
ATOM 666 N N . LYS A 1 84 ? -16.949 -9.630 26.560 1.00 86.31 84 LYS A N 1
ATOM 667 C CA . LYS A 1 84 ? -15.663 -10.217 26.956 1.00 86.31 84 LYS A CA 1
ATOM 668 C C . LYS A 1 84 ? -15.748 -11.700 27.301 1.00 86.31 84 LYS A C 1
ATOM 670 O O . LYS A 1 84 ? -14.829 -12.440 26.976 1.00 86.31 84 LYS A O 1
ATOM 675 N N . VAL A 1 85 ? -16.829 -12.147 27.941 1.00 84.62 85 VAL A N 1
ATOM 676 C CA . VAL A 1 85 ? -16.975 -13.552 28.360 1.00 84.62 85 VAL A CA 1
ATOM 677 C C . VAL A 1 85 ? -17.455 -14.446 27.223 1.00 84.62 85 VAL A C 1
ATOM 679 O O . VAL A 1 85 ? -17.164 -15.640 27.212 1.00 84.62 85 VAL A O 1
ATOM 682 N N . GLY A 1 86 ? -18.135 -13.875 26.222 1.00 74.56 86 GLY A N 1
ATOM 683 C CA . GLY A 1 86 ? -18.572 -14.601 25.034 1.00 74.56 86 GLY A CA 1
ATOM 684 C C . GLY A 1 86 ? -17.440 -15.405 24.390 1.00 74.56 86 GLY A C 1
ATOM 685 O O . GLY A 1 86 ? -17.615 -16.590 24.150 1.00 74.56 86 GLY A O 1
ATOM 686 N N . ASN A 1 87 ? -16.266 -14.819 24.193 1.00 73.56 87 ASN A N 1
ATOM 687 C CA . ASN A 1 87 ? -15.121 -15.511 23.592 1.00 73.56 87 ASN A CA 1
ATOM 688 C C . ASN A 1 87 ? -13.884 -15.391 24.484 1.00 73.56 87 ASN A C 1
ATOM 690 O O . ASN A 1 87 ? -12.781 -15.148 23.999 1.00 73.56 87 ASN A O 1
ATOM 694 N N . ALA A 1 88 ? -14.081 -15.489 25.801 1.00 82.19 88 ALA A N 1
ATOM 695 C CA . ALA A 1 88 ? -12.974 -15.392 26.734 1.00 82.19 88 ALA A CA 1
ATOM 696 C C . ALA A 1 88 ? -11.982 -16.535 26.496 1.00 82.19 88 ALA A C 1
ATOM 698 O O . ALA A 1 88 ? -12.337 -17.719 26.479 1.00 82.19 88 ALA A O 1
ATOM 699 N N . ILE A 1 89 ? -10.723 -16.151 26.330 1.00 85.62 89 ILE A N 1
ATOM 700 C CA . ILE A 1 89 ? -9.580 -17.052 26.305 1.00 85.62 89 ILE A CA 1
ATOM 701 C C . ILE A 1 89 ? -8.656 -16.699 27.465 1.00 85.62 89 ILE A C 1
ATOM 703 O O . ILE A 1 89 ? -8.612 -15.550 27.913 1.00 85.62 89 ILE A O 1
ATOM 707 N N . CYS A 1 90 ? -7.943 -17.690 27.991 1.00 85.31 90 CYS A N 1
ATOM 708 C CA . CYS A 1 90 ? -6.960 -17.447 29.036 1.00 85.31 90 CYS A CA 1
ATOM 709 C C . CYS A 1 90 ? -5.770 -16.654 28.475 1.00 85.31 90 CYS A C 1
ATOM 711 O O . CYS A 1 90 ? -5.529 -16.605 27.266 1.00 85.31 90 CYS A O 1
ATOM 713 N N . VAL A 1 91 ? -4.992 -16.057 29.379 1.00 84.69 91 VAL A N 1
ATOM 714 C CA . VAL A 1 91 ? -3.802 -15.268 29.027 1.00 84.69 91 VAL A CA 1
ATOM 715 C C . VAL A 1 91 ? -2.800 -16.091 28.210 1.00 84.69 91 VAL A C 1
ATOM 717 O O . VAL A 1 91 ? -2.173 -15.552 27.301 1.00 84.69 91 VAL A O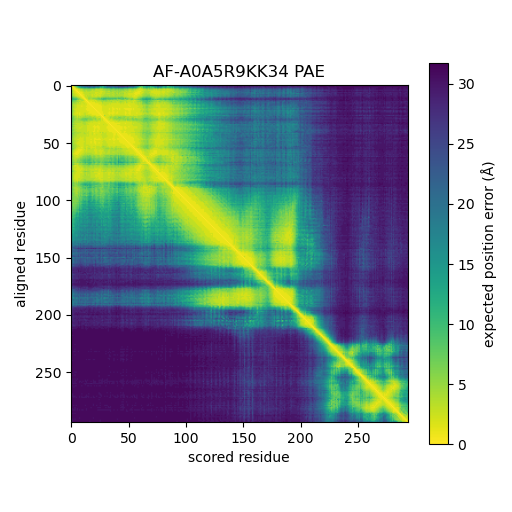 1
ATOM 720 N N . ILE A 1 92 ? -2.690 -17.394 28.483 1.00 87.25 92 ILE A N 1
ATOM 721 C CA . ILE A 1 92 ? -1.787 -18.307 27.769 1.00 87.25 92 ILE A CA 1
ATOM 722 C C . ILE A 1 92 ? -2.214 -18.429 26.302 1.00 87.25 92 ILE A C 1
ATOM 724 O O . ILE A 1 92 ? -1.446 -18.054 25.421 1.00 87.25 92 ILE A O 1
ATOM 728 N N . CYS A 1 93 ? -3.458 -18.847 26.040 1.00 86.69 93 CYS A N 1
ATOM 729 C CA . CYS A 1 93 ? -3.985 -18.967 24.679 1.00 86.69 93 CYS A CA 1
ATOM 730 C C . CYS A 1 93 ? -3.965 -17.632 23.925 1.00 86.69 93 CYS A C 1
ATOM 732 O O . CYS A 1 93 ? -3.688 -17.609 22.730 1.00 86.69 93 CYS A O 1
ATOM 734 N N . PHE A 1 94 ? -4.228 -16.512 24.606 1.00 86.31 94 PHE A N 1
ATOM 735 C CA . PHE A 1 94 ? -4.129 -15.186 23.992 1.00 86.31 94 PHE A CA 1
ATOM 736 C C . PHE A 1 94 ? -2.692 -14.863 23.566 1.00 86.31 94 PHE A C 1
ATOM 738 O O . PHE A 1 94 ? -2.463 -14.387 22.455 1.00 86.31 94 PHE A O 1
ATOM 745 N N . THR A 1 95 ? -1.717 -15.150 24.429 1.00 87.88 95 THR A N 1
ATOM 746 C CA . THR A 1 95 ? -0.296 -14.903 24.146 1.00 87.88 95 THR A CA 1
ATOM 747 C C . THR A 1 95 ? 0.209 -15.791 23.010 1.00 87.88 95 THR A C 1
ATOM 749 O O . THR A 1 95 ? 0.931 -15.314 22.138 1.00 87.88 95 THR A O 1
ATOM 752 N N . GLU A 1 96 ? -0.206 -17.056 22.979 1.00 90.19 96 GLU A N 1
ATOM 753 C CA . GLU A 1 96 ? 0.112 -17.992 21.898 1.00 90.19 96 GLU A CA 1
ATOM 754 C C . GLU A 1 96 ? -0.515 -17.564 20.566 1.00 90.19 96 GLU A C 1
ATOM 756 O O . GLU A 1 96 ? 0.144 -17.542 19.530 1.00 90.19 96 GLU A O 1
ATOM 761 N N . GLN A 1 97 ? -1.773 -17.122 20.576 1.00 88.12 97 GLN A N 1
ATOM 762 C CA . GLN A 1 97 ? -2.408 -16.599 19.371 1.00 88.12 97 GLN A CA 1
ATOM 763 C C . GLN A 1 97 ? -1.683 -15.350 18.845 1.00 88.12 97 GLN A C 1
ATOM 765 O O . GLN A 1 97 ? -1.495 -15.207 17.636 1.00 88.12 97 GLN A O 1
ATOM 770 N N . LEU A 1 98 ? -1.241 -14.458 19.737 1.00 89.94 98 LEU A N 1
ATOM 771 C CA . LEU A 1 98 ? -0.445 -13.289 19.361 1.00 89.94 98 LEU A CA 1
ATOM 772 C C . LEU A 1 98 ? 0.930 -13.670 18.799 1.00 89.94 98 LEU A C 1
ATOM 774 O O . LEU A 1 98 ? 1.370 -13.050 17.829 1.00 89.94 98 LEU A O 1
ATOM 778 N N . SER A 1 99 ? 1.610 -14.667 19.373 1.00 91.25 99 SER A N 1
ATOM 779 C CA . SER A 1 99 ? 2.918 -15.111 18.877 1.00 91.25 99 SER A CA 1
ATOM 780 C C . SER A 1 99 ? 2.802 -15.752 17.494 1.00 91.25 99 SER A C 1
ATOM 782 O O . SER A 1 99 ? 3.578 -15.404 16.604 1.00 91.25 99 SER A O 1
ATOM 784 N N . LEU A 1 100 ? 1.779 -16.582 17.271 1.00 91.69 100 LEU A N 1
ATOM 785 C CA . LEU A 1 100 ? 1.473 -17.168 15.965 1.00 91.69 100 LEU A CA 1
ATOM 786 C C . LEU A 1 100 ? 1.139 -16.092 14.924 1.00 91.69 100 LEU A C 1
ATOM 788 O O . LEU A 1 100 ? 1.671 -16.117 13.817 1.00 91.69 100 LEU A O 1
ATOM 792 N N . GLN A 1 101 ? 0.317 -15.099 15.279 1.00 90.75 101 GLN A N 1
ATOM 793 C CA . GLN A 1 101 ? 0.012 -13.976 14.384 1.00 90.75 101 GLN A CA 1
ATOM 794 C C . GLN A 1 101 ? 1.248 -13.141 14.045 1.00 90.75 101 GLN A C 1
ATOM 796 O O . GLN A 1 101 ? 1.375 -12.657 12.920 1.00 90.75 101 GLN A O 1
ATOM 801 N N . LYS A 1 102 ? 2.153 -12.942 15.009 1.00 93.62 102 LYS A N 1
ATOM 802 C CA . LYS A 1 102 ? 3.407 -12.224 14.781 1.00 93.62 102 LYS A CA 1
ATOM 803 C C . LYS A 1 102 ? 4.319 -13.003 13.831 1.00 93.62 102 LYS A C 1
ATOM 805 O O . LYS A 1 102 ? 4.773 -12.420 12.852 1.00 93.62 102 LYS A O 1
ATOM 810 N N . ALA A 1 103 ? 4.510 -14.299 14.073 1.00 93.31 103 ALA A N 1
ATOM 811 C CA . ALA A 1 103 ? 5.313 -15.168 13.214 1.00 93.31 103 ALA A CA 1
ATOM 812 C C . ALA A 1 103 ? 4.763 -15.219 11.777 1.00 93.31 103 ALA A C 1
ATOM 814 O O . ALA A 1 103 ? 5.522 -15.112 10.817 1.00 93.31 103 ALA A O 1
ATOM 815 N N . GLU A 1 104 ? 3.439 -15.293 11.619 1.00 92.25 104 GLU A N 1
ATOM 816 C CA . GLU A 1 104 ? 2.799 -15.284 10.302 1.00 92.25 104 GLU A CA 1
ATOM 817 C C . GLU A 1 104 ? 3.014 -13.957 9.560 1.00 92.25 104 GLU A C 1
ATOM 819 O O . GLU A 1 104 ? 3.331 -13.942 8.372 1.00 92.25 104 GLU A O 1
ATOM 824 N N . ARG A 1 105 ? 2.906 -12.820 10.260 1.00 91.06 105 ARG A N 1
ATOM 825 C CA . ARG A 1 105 ? 3.201 -11.504 9.671 1.00 91.06 105 ARG A CA 1
ATOM 826 C C . ARG A 1 105 ? 4.659 -11.389 9.243 1.00 91.06 105 ARG A C 1
ATOM 828 O O . ARG A 1 105 ? 4.927 -10.865 8.166 1.00 91.06 105 ARG A O 1
ATOM 835 N N . GLU A 1 106 ? 5.583 -11.865 10.070 1.00 93.31 106 GLU A N 1
ATOM 836 C CA . GLU A 1 106 ? 7.013 -11.871 9.752 1.00 93.31 106 GLU A CA 1
ATOM 837 C C . GLU A 1 106 ? 7.304 -12.743 8.525 1.00 93.31 106 GLU A C 1
ATOM 839 O O . GLU A 1 106 ? 8.043 -12.307 7.641 1.00 93.31 106 GLU A O 1
ATOM 844 N N . ARG A 1 107 ? 6.649 -13.906 8.401 1.00 95.19 107 ARG A N 1
ATOM 845 C CA . ARG A 1 107 ? 6.734 -14.765 7.211 1.00 95.19 107 ARG A CA 1
ATOM 846 C C . ARG A 1 107 ? 6.260 -14.048 5.946 1.00 95.19 107 ARG A C 1
ATOM 848 O O . ARG A 1 107 ? 6.999 -14.004 4.969 1.00 95.19 107 ARG A O 1
ATOM 855 N N . ILE A 1 108 ? 5.076 -13.433 5.980 1.00 91.19 108 ILE A N 1
ATOM 856 C CA . ILE A 1 108 ? 4.513 -12.708 4.826 1.00 91.19 108 ILE A CA 1
ATOM 857 C C . ILE A 1 108 ? 5.429 -11.552 4.395 1.00 91.19 108 ILE A C 1
ATOM 859 O O . ILE A 1 108 ? 5.610 -11.303 3.203 1.00 91.19 108 ILE A O 1
ATOM 863 N N . ILE A 1 109 ? 6.015 -10.827 5.354 1.00 91.06 109 ILE A N 1
ATOM 864 C CA . ILE A 1 109 ? 6.963 -9.744 5.057 1.00 91.06 109 ILE A CA 1
ATOM 865 C C . ILE A 1 109 ? 8.230 -10.312 4.409 1.00 91.06 109 ILE A C 1
ATOM 867 O O . ILE A 1 109 ? 8.677 -9.780 3.394 1.00 91.06 109 ILE A O 1
ATOM 871 N N . ALA A 1 110 ? 8.790 -11.392 4.957 1.00 93.44 110 ALA A N 1
ATOM 872 C CA . ALA A 1 110 ? 9.985 -12.028 4.412 1.00 93.44 110 ALA A CA 1
ATOM 873 C C . ALA A 1 110 ? 9.767 -12.550 2.982 1.00 93.44 110 ALA A C 1
ATOM 875 O O . ALA A 1 110 ? 10.627 -12.346 2.126 1.00 93.44 110 ALA A O 1
ATOM 876 N N . GLU A 1 111 ? 8.609 -13.157 2.701 1.00 93.25 111 GLU A N 1
ATOM 877 C CA . GLU A 1 111 ? 8.233 -13.620 1.360 1.00 93.25 111 GLU A CA 1
ATOM 878 C C . GLU A 1 111 ? 8.162 -12.461 0.357 1.00 93.25 111 GLU A C 1
ATOM 880 O O . GLU A 1 111 ? 8.790 -12.533 -0.698 1.00 93.25 111 GLU A O 1
ATOM 885 N N . ARG A 1 112 ? 7.497 -11.352 0.712 1.00 90.94 112 ARG A N 1
ATOM 886 C CA . ARG A 1 112 ? 7.422 -10.159 -0.153 1.00 90.94 112 ARG A CA 1
ATOM 887 C C . ARG A 1 112 ? 8.788 -9.541 -0.430 1.00 90.94 112 ARG A C 1
ATOM 889 O O . ARG A 1 112 ? 9.061 -9.143 -1.556 1.00 90.94 112 ARG A O 1
ATOM 896 N N . VAL A 1 113 ? 9.651 -9.460 0.582 1.00 91.88 113 VAL A N 1
ATOM 897 C CA . VAL A 1 113 ? 11.012 -8.928 0.412 1.00 91.88 113 VAL A CA 1
ATOM 898 C C . VAL A 1 113 ? 11.846 -9.842 -0.489 1.00 91.88 113 VAL A C 1
ATOM 900 O O . VAL A 1 113 ? 12.621 -9.354 -1.308 1.00 91.88 113 VAL A O 1
ATOM 903 N N . ALA A 1 114 ? 11.701 -11.163 -0.365 1.00 93.44 114 ALA A N 1
ATOM 904 C CA . ALA A 1 114 ? 12.399 -12.111 -1.230 1.00 93.44 114 ALA A CA 1
ATOM 905 C C . ALA A 1 114 ? 11.917 -12.028 -2.687 1.00 93.44 114 ALA A C 1
ATOM 907 O O . ALA A 1 114 ? 12.728 -12.136 -3.604 1.00 93.44 114 ALA A O 1
ATOM 908 N N . GLU A 1 115 ? 10.618 -11.819 -2.905 1.00 88.06 115 GLU A N 1
ATOM 909 C CA . GLU A 1 115 ? 10.040 -11.618 -4.235 1.00 88.06 115 GLU A CA 1
ATOM 910 C C . GLU A 1 115 ? 10.544 -10.321 -4.881 1.00 88.06 115 GLU A C 1
ATOM 912 O O . GLU A 1 115 ? 11.056 -10.364 -5.997 1.00 88.06 115 GLU A O 1
ATOM 917 N N . GLN A 1 116 ? 10.545 -9.207 -4.141 1.00 80.88 116 GLN A N 1
ATOM 918 C CA . GLN A 1 116 ? 11.109 -7.935 -4.609 1.00 80.88 116 GLN A CA 1
ATOM 919 C C . GLN A 1 116 ? 12.585 -8.056 -4.998 1.00 80.88 116 GLN A C 1
ATOM 921 O O . GLN A 1 116 ? 12.984 -7.569 -6.050 1.00 80.88 116 GLN A O 1
ATOM 926 N N . LYS A 1 117 ? 13.397 -8.756 -4.197 1.00 88.75 117 LYS A N 1
ATOM 927 C CA . LYS A 1 117 ? 14.809 -8.990 -4.537 1.00 88.75 117 LYS A CA 1
ATOM 928 C C . LYS A 1 117 ? 14.979 -9.797 -5.821 1.00 88.75 117 LYS A C 1
ATOM 930 O O . LYS A 1 117 ? 15.838 -9.465 -6.626 1.00 88.75 117 LYS A O 1
ATOM 935 N N . LYS A 1 118 ? 14.157 -10.830 -6.039 1.00 89.88 118 LYS A N 1
ATOM 936 C CA . LYS A 1 118 ? 14.185 -11.609 -7.289 1.00 89.88 118 LYS A CA 1
ATOM 937 C C . LYS A 1 118 ? 13.804 -10.759 -8.497 1.00 89.88 118 LYS A C 1
ATOM 939 O O . LYS A 1 118 ? 14.403 -10.917 -9.556 1.00 89.88 118 LYS A O 1
ATOM 944 N N . GLU A 1 119 ? 12.822 -9.872 -8.347 1.00 77.81 119 GLU A N 1
ATOM 945 C CA . GLU A 1 119 ? 12.461 -8.917 -9.395 1.00 77.81 119 GLU A CA 1
ATOM 946 C C . GLU A 1 119 ? 13.617 -7.952 -9.679 1.00 77.81 119 GLU A C 1
ATOM 948 O O . GLU A 1 119 ? 14.005 -7.794 -10.833 1.00 77.81 119 GLU A O 1
ATOM 953 N N . GLU A 1 120 ? 14.226 -7.361 -8.649 1.00 80.19 120 GLU A N 1
ATOM 954 C CA . GLU A 1 120 ? 15.389 -6.475 -8.787 1.00 80.19 120 GLU A CA 1
ATOM 955 C C . GLU A 1 120 ? 16.582 -7.168 -9.463 1.00 80.19 120 GLU A C 1
ATOM 957 O O . GLU A 1 120 ? 17.166 -6.608 -10.391 1.00 80.19 120 GLU A O 1
ATOM 962 N N . GLU A 1 121 ? 16.923 -8.393 -9.055 1.00 85.56 121 GLU A N 1
ATOM 963 C CA . GLU A 1 121 ? 17.980 -9.207 -9.675 1.00 85.56 121 GLU A CA 1
ATOM 964 C C . GLU A 1 121 ? 17.664 -9.519 -11.145 1.00 85.56 121 GLU A C 1
ATOM 966 O O . GLU A 1 121 ? 18.536 -9.422 -12.016 1.00 85.56 121 GLU A O 1
ATOM 971 N N . TYR A 1 122 ? 16.404 -9.845 -11.448 1.00 83.88 122 TYR A N 1
ATOM 972 C CA . TYR A 1 122 ? 15.946 -10.041 -12.820 1.00 83.88 122 TYR A CA 1
ATOM 973 C C . TYR A 1 122 ? 16.114 -8.762 -13.649 1.00 83.88 122 TYR A C 1
ATOM 975 O O . TYR A 1 122 ? 16.668 -8.820 -14.748 1.00 83.88 122 TYR A O 1
ATOM 983 N N . PHE A 1 123 ? 15.709 -7.603 -13.119 1.00 77.81 123 PHE A N 1
ATOM 984 C CA . PHE A 1 123 ? 15.867 -6.313 -13.795 1.00 77.81 123 PHE A CA 1
ATOM 985 C C . PHE A 1 123 ? 17.335 -5.962 -14.036 1.00 77.81 123 PHE A C 1
ATOM 987 O O . PHE A 1 123 ? 17.685 -5.538 -15.138 1.00 77.81 123 PHE A O 1
ATOM 994 N N . GLN A 1 124 ? 18.205 -6.175 -13.048 1.00 78.88 124 GLN A N 1
ATOM 995 C CA . GLN A 1 124 ? 19.644 -5.954 -13.202 1.00 78.88 124 GLN A CA 1
ATOM 996 C C . GLN A 1 124 ? 20.223 -6.838 -14.309 1.00 78.88 124 GLN A C 1
ATOM 998 O O . GLN A 1 124 ? 20.912 -6.337 -15.195 1.00 78.88 124 GLN A O 1
ATOM 1003 N N . THR A 1 125 ? 19.858 -8.122 -14.323 1.00 84.19 125 THR A N 1
ATOM 1004 C CA . THR A 1 125 ? 20.298 -9.072 -15.354 1.00 84.19 125 THR A CA 1
ATOM 1005 C C . THR A 1 125 ? 19.828 -8.650 -16.752 1.00 84.19 125 THR A C 1
ATOM 1007 O O . THR A 1 125 ? 20.606 -8.673 -17.706 1.00 84.19 125 THR A O 1
ATOM 1010 N N . GLN A 1 126 ? 18.565 -8.231 -16.904 1.00 76.94 126 GLN A N 1
ATOM 1011 C CA . GLN A 1 126 ? 18.055 -7.754 -18.197 1.00 76.94 126 GLN A CA 1
ATOM 1012 C C . GLN A 1 126 ? 18.779 -6.488 -18.669 1.00 76.94 126 GLN A C 1
ATOM 1014 O O . GLN A 1 126 ? 19.095 -6.362 -19.854 1.00 76.94 126 GLN A O 1
ATOM 1019 N N . GLU A 1 127 ? 19.094 -5.572 -17.755 1.00 78.06 127 GLU A N 1
ATOM 1020 C CA . GLU A 1 127 ? 19.831 -4.349 -18.071 1.00 78.06 127 GLU A CA 1
ATOM 1021 C C . GLU A 1 127 ? 21.284 -4.637 -18.485 1.00 78.06 127 GLU A C 1
ATOM 1023 O O . GLU A 1 127 ? 21.810 -3.989 -19.393 1.00 78.06 127 GLU A O 1
ATOM 1028 N N . GLU A 1 128 ? 21.934 -5.629 -17.877 1.00 82.31 128 GLU A N 1
ATOM 1029 C CA . GLU A 1 128 ? 23.262 -6.097 -18.290 1.00 82.31 128 GLU A CA 1
ATOM 1030 C C . GLU A 1 128 ? 23.240 -6.707 -19.695 1.00 82.31 128 GLU A C 1
ATOM 1032 O O . GLU A 1 128 ? 24.008 -6.275 -20.559 1.00 82.31 128 GLU A O 1
ATOM 1037 N N . ILE A 1 129 ? 22.297 -7.617 -19.966 1.00 81.50 129 ILE A N 1
ATOM 1038 C CA . ILE A 1 129 ? 22.088 -8.197 -21.303 1.00 81.50 129 ILE A CA 1
ATOM 1039 C C . ILE A 1 129 ? 21.835 -7.090 -22.333 1.00 81.50 129 ILE A C 1
ATOM 1041 O O . ILE A 1 129 ? 22.356 -7.125 -23.450 1.00 81.50 129 ILE A O 1
ATOM 1045 N N . ARG A 1 130 ? 21.039 -6.077 -21.978 1.00 79.06 130 ARG A N 1
ATOM 1046 C CA . ARG A 1 130 ? 20.755 -4.936 -22.854 1.00 79.06 130 ARG A CA 1
ATOM 1047 C C . ARG A 1 130 ? 22.019 -4.132 -23.159 1.00 79.06 130 ARG A C 1
ATOM 1049 O O . ARG A 1 130 ? 22.256 -3.794 -24.319 1.00 79.06 130 ARG A O 1
ATOM 1056 N N . LYS A 1 131 ? 22.838 -3.834 -22.146 1.00 79.31 131 LYS A N 1
ATOM 1057 C CA . LYS A 1 131 ? 24.123 -3.135 -22.319 1.00 79.31 131 LYS A CA 1
ATOM 1058 C C . LYS A 1 131 ? 25.073 -3.920 -23.216 1.00 79.31 131 LYS A C 1
ATOM 1060 O O . LYS A 1 131 ? 25.725 -3.311 -24.061 1.00 79.31 131 LYS A O 1
ATOM 1065 N N . GLU A 1 132 ? 25.120 -5.240 -23.072 1.00 84.31 132 GLU A N 1
ATOM 1066 C CA . GLU A 1 132 ? 25.931 -6.116 -23.918 1.00 84.31 132 GLU A CA 1
ATOM 1067 C C . GLU A 1 132 ? 25.446 -6.103 -25.375 1.00 84.31 132 GLU A C 1
ATOM 1069 O O . GLU A 1 132 ? 26.230 -5.816 -26.282 1.00 84.31 132 GLU A O 1
ATOM 1074 N N . LYS A 1 133 ? 24.139 -6.301 -25.611 1.00 82.50 133 LYS A N 1
ATOM 1075 C CA . LYS A 1 133 ? 23.524 -6.185 -26.949 1.00 82.50 133 LYS A CA 1
ATOM 1076 C C . LYS A 1 133 ? 23.857 -4.846 -27.605 1.00 82.50 133 LYS A C 1
ATOM 1078 O O . LYS A 1 133 ? 24.230 -4.806 -28.777 1.00 82.50 133 LYS A O 1
ATOM 1083 N N . MET A 1 134 ? 23.767 -3.761 -26.836 1.00 77.94 134 MET A N 1
ATOM 1084 C CA . MET A 1 134 ? 24.094 -2.421 -27.309 1.00 77.94 134 MET A CA 1
ATOM 1085 C C . MET A 1 134 ? 25.583 -2.278 -27.635 1.00 77.94 134 MET A C 1
ATOM 1087 O O . MET A 1 134 ? 25.918 -1.693 -28.659 1.00 77.94 134 MET A O 1
ATOM 1091 N N . ALA A 1 135 ? 26.483 -2.807 -26.804 1.00 78.44 135 ALA A N 1
ATOM 1092 C CA . ALA A 1 135 ? 27.920 -2.776 -27.070 1.00 78.44 135 ALA A CA 1
ATOM 1093 C C . ALA A 1 135 ? 28.263 -3.508 -28.378 1.00 78.44 135 ALA A C 1
ATOM 1095 O O . ALA A 1 135 ? 28.977 -2.956 -29.212 1.00 78.44 135 ALA A O 1
ATOM 1096 N N . ILE A 1 136 ? 27.667 -4.682 -28.605 1.00 82.19 136 ILE A N 1
ATOM 1097 C CA . ILE A 1 136 ? 27.816 -5.447 -29.852 1.00 82.19 136 ILE A CA 1
ATOM 1098 C C . ILE A 1 136 ? 27.263 -4.659 -31.047 1.00 82.19 136 ILE A C 1
ATOM 1100 O O . ILE A 1 136 ? 27.901 -4.598 -32.097 1.00 82.19 136 ILE A O 1
ATOM 1104 N N . ALA A 1 137 ? 26.086 -4.041 -30.906 1.00 78.31 137 ALA A N 1
ATOM 1105 C CA . ALA A 1 137 ? 25.499 -3.208 -31.955 1.00 78.31 137 ALA A CA 1
ATOM 1106 C C . ALA A 1 137 ? 26.371 -1.982 -32.276 1.00 78.31 137 ALA A C 1
ATOM 1108 O O . ALA A 1 137 ? 26.421 -1.560 -33.432 1.00 78.31 137 ALA A O 1
ATOM 1109 N N . MET A 1 138 ? 27.070 -1.446 -31.265 1.00 74.44 138 MET A N 1
ATOM 1110 C CA . MET A 1 138 ? 28.043 -0.358 -31.390 1.00 74.44 138 MET A CA 1
ATOM 1111 C C . MET A 1 138 ? 29.308 -0.743 -32.121 1.00 74.44 138 MET A C 1
ATOM 1113 O O . MET A 1 138 ? 29.720 -0.026 -33.027 1.00 74.44 138 MET A O 1
ATOM 1117 N N . GLU A 1 139 ? 29.885 -1.880 -31.773 1.00 80.56 139 GLU A N 1
ATOM 1118 C CA . GLU A 1 139 ? 31.054 -2.410 -32.462 1.00 80.56 139 GLU A CA 1
ATOM 1119 C C . GLU A 1 139 ? 30.751 -2.743 -33.930 1.00 80.56 139 GLU A C 1
ATOM 1121 O O . GLU A 1 139 ? 31.566 -2.489 -34.811 1.00 80.56 139 GLU A O 1
ATOM 1126 N N . LYS A 1 140 ? 29.555 -3.275 -34.206 1.00 81.62 140 LYS A N 1
ATOM 1127 C CA . LYS A 1 140 ? 29.120 -3.671 -35.554 1.00 81.62 140 LYS A CA 1
ATOM 1128 C C . LYS A 1 140 ? 28.462 -2.550 -36.357 1.00 81.62 140 LYS A C 1
ATOM 1130 O O . LYS A 1 140 ? 27.952 -2.826 -37.440 1.00 81.62 140 LYS A O 1
ATOM 1135 N N . GLU A 1 141 ? 28.371 -1.346 -35.795 1.00 77.06 141 GLU A N 1
ATOM 1136 C CA . GLU A 1 141 ? 27.710 -0.176 -36.389 1.00 77.06 141 GLU A CA 1
ATOM 1137 C C . GLU A 1 141 ? 26.333 -0.495 -36.999 1.00 77.06 141 GLU A C 1
ATOM 1139 O O . GLU A 1 141 ? 25.953 -0.012 -38.065 1.00 77.06 141 GLU A O 1
ATOM 1144 N N . THR A 1 142 ? 25.555 -1.354 -36.332 1.00 73.50 142 THR A N 1
ATOM 1145 C CA . THR A 1 142 ? 24.384 -1.996 -36.959 1.00 73.50 142 THR A CA 1
ATOM 1146 C C . THR A 1 142 ? 23.275 -0.995 -37.303 1.00 73.50 142 THR A C 1
ATOM 1148 O O . THR A 1 142 ? 22.447 -1.267 -38.171 1.00 73.50 142 THR A O 1
ATOM 1151 N N . TRP A 1 143 ? 23.283 0.191 -36.680 1.00 68.44 143 TRP A N 1
ATOM 1152 C CA . TRP A 1 143 ? 22.375 1.297 -37.005 1.00 68.44 143 TRP A CA 1
ATOM 1153 C C . TRP A 1 143 ? 22.600 1.905 -38.390 1.00 68.44 143 TRP A C 1
ATOM 1155 O O . TRP A 1 143 ? 21.692 2.559 -38.888 1.00 68.44 143 TRP A O 1
ATOM 1165 N N . LEU A 1 144 ? 23.773 1.725 -39.009 1.00 70.62 144 LEU A N 1
ATOM 1166 C CA . LEU A 1 144 ? 24.037 2.237 -40.359 1.00 70.62 144 LEU A CA 1
ATOM 1167 C C . LEU A 1 144 ? 23.188 1.524 -41.419 1.00 70.62 144 LEU A C 1
ATOM 1169 O O . LEU A 1 144 ? 23.015 2.036 -42.518 1.00 70.62 144 LEU A O 1
ATOM 1173 N N . ASN A 1 145 ? 22.632 0.359 -41.076 1.00 76.38 145 ASN A N 1
ATOM 1174 C CA . ASN A 1 145 ? 21.733 -0.406 -41.936 1.00 76.38 145 ASN A CA 1
ATOM 1175 C C . ASN A 1 145 ? 20.251 -0.044 -41.733 1.00 76.38 145 ASN A C 1
ATOM 1177 O O . ASN A 1 145 ? 19.386 -0.717 -42.291 1.00 76.38 145 ASN A O 1
ATOM 1181 N N . LEU A 1 146 ? 19.938 0.955 -40.899 1.00 76.50 146 LEU A N 1
ATOM 1182 C CA . LEU A 1 146 ? 18.566 1.430 -40.734 1.00 76.50 146 LEU A CA 1
ATOM 1183 C C . LEU A 1 146 ? 18.171 2.287 -41.934 1.00 76.50 146 LEU A C 1
ATOM 1185 O O . LEU A 1 146 ? 18.913 3.176 -42.343 1.00 76.50 146 LEU A O 1
ATOM 1189 N N . ASP A 1 147 ? 16.980 2.037 -42.465 1.00 77.25 147 ASP A N 1
ATOM 1190 C CA . ASP A 1 147 ? 16.372 2.908 -43.462 1.00 77.25 147 ASP A CA 1
ATOM 1191 C C . ASP A 1 147 ? 15.787 4.181 -42.816 1.00 77.25 147 ASP A C 1
ATOM 1193 O O . ASP A 1 147 ? 15.748 4.347 -41.588 1.00 77.25 147 ASP A O 1
ATOM 1197 N N . ASP A 1 148 ? 15.311 5.099 -43.657 1.00 72.06 148 ASP A N 1
ATOM 1198 C CA . ASP A 1 148 ? 14.747 6.379 -43.220 1.00 72.06 148 ASP A CA 1
ATOM 1199 C C . ASP A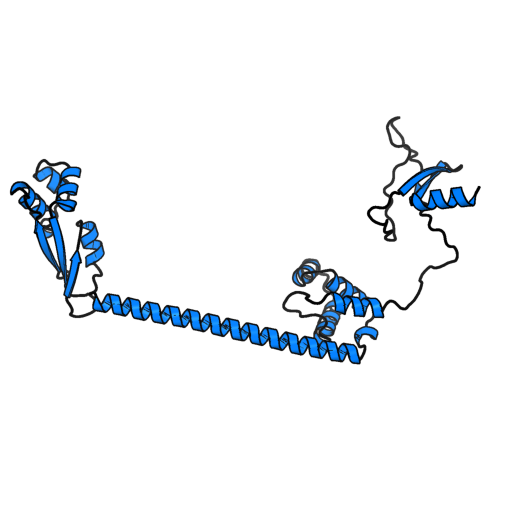 1 148 ? 13.568 6.210 -42.247 1.00 72.06 148 ASP A C 1
ATOM 1201 O O . ASP A 1 148 ? 13.382 7.022 -41.333 1.00 72.06 148 ASP A O 1
ATOM 1205 N N . GLU A 1 149 ? 12.777 5.147 -42.410 1.00 72.38 149 GLU A N 1
ATOM 1206 C CA . GLU A 1 149 ? 11.630 4.848 -41.553 1.00 72.38 149 GLU A CA 1
ATOM 1207 C C . GLU A 1 149 ? 12.078 4.370 -40.165 1.00 72.38 149 GLU A C 1
ATOM 1209 O O . GLU A 1 149 ? 11.594 4.881 -39.150 1.00 72.38 149 GLU A O 1
ATOM 1214 N N . GLY A 1 150 ? 13.062 3.470 -40.098 1.00 70.50 150 GLY A N 1
ATOM 1215 C CA . GLY A 1 150 ? 13.684 3.028 -38.854 1.00 70.50 150 GLY A CA 1
ATOM 1216 C C . GLY A 1 150 ? 14.317 4.191 -38.088 1.00 70.50 150 GLY A C 1
ATOM 1217 O O . GLY A 1 150 ? 14.096 4.341 -36.883 1.00 70.50 150 GLY A O 1
ATOM 1218 N N . ILE A 1 151 ? 15.029 5.087 -38.779 1.00 72.94 151 ILE A N 1
ATOM 1219 C CA . ILE A 1 151 ? 15.607 6.299 -38.174 1.00 72.94 151 ILE A CA 1
ATOM 1220 C C . ILE A 1 151 ? 14.507 7.218 -37.622 1.00 72.94 151 ILE A C 1
ATOM 1222 O O . ILE A 1 151 ? 14.641 7.777 -36.525 1.00 72.94 151 ILE A O 1
ATOM 1226 N N . LEU A 1 152 ? 13.403 7.379 -38.353 1.00 72.25 152 LEU A N 1
ATOM 1227 C CA . LEU A 1 152 ? 12.276 8.209 -37.936 1.00 72.25 152 LEU A CA 1
ATOM 1228 C C . LEU A 1 152 ? 11.573 7.642 -36.695 1.00 72.25 152 LEU A C 1
ATOM 1230 O O . LEU A 1 152 ? 11.279 8.400 -35.766 1.00 72.25 152 LEU A O 1
ATOM 1234 N N . ILE A 1 153 ? 11.368 6.325 -36.633 1.00 73.00 153 ILE A N 1
ATOM 1235 C CA . ILE A 1 153 ? 10.794 5.643 -35.465 1.00 73.00 153 ILE A CA 1
ATOM 1236 C C . ILE A 1 153 ? 11.730 5.776 -34.259 1.00 73.00 153 ILE A C 1
ATOM 1238 O O . ILE A 1 153 ? 11.282 6.152 -33.175 1.00 73.00 153 ILE A O 1
ATOM 1242 N N . LEU A 1 154 ? 13.037 5.568 -34.438 1.00 72.94 154 LEU A N 1
ATOM 1243 C CA . LEU A 1 154 ? 14.026 5.732 -33.370 1.00 72.94 154 LEU A CA 1
ATOM 1244 C C . LEU A 1 154 ? 14.035 7.164 -32.804 1.00 72.94 154 LEU A C 1
ATOM 1246 O O . LEU A 1 154 ? 14.084 7.359 -31.590 1.00 72.94 154 LEU A O 1
ATOM 1250 N N . ARG A 1 155 ? 13.902 8.183 -33.665 1.00 70.12 155 ARG A N 1
ATOM 1251 C CA . ARG A 1 155 ? 13.757 9.589 -33.239 1.00 70.12 155 ARG A CA 1
ATOM 1252 C C . ARG A 1 155 ? 12.471 9.849 -32.458 1.00 70.12 155 ARG A C 1
ATOM 1254 O O . ARG A 1 155 ? 12.478 10.679 -31.551 1.00 70.12 155 ARG A O 1
ATOM 1261 N N . GLN A 1 156 ? 11.365 9.199 -32.814 1.00 70.25 156 GLN A N 1
ATOM 1262 C CA . GLN A 1 156 ? 10.108 9.323 -32.070 1.00 70.25 156 GLN A CA 1
ATOM 1263 C C . GLN A 1 156 ? 10.210 8.674 -30.689 1.00 70.25 156 GLN A C 1
ATOM 1265 O O . GLN A 1 156 ? 9.744 9.263 -29.713 1.00 70.25 156 GLN A O 1
ATOM 1270 N N . LEU A 1 157 ? 10.861 7.511 -30.607 1.00 68.56 157 LEU A N 1
ATOM 1271 C CA . LEU A 1 157 ? 11.144 6.814 -29.352 1.00 68.56 157 LEU A CA 1
ATOM 1272 C C . LEU A 1 157 ? 12.010 7.685 -28.432 1.00 68.56 157 LEU A C 1
ATOM 1274 O O . LEU A 1 157 ? 11.649 7.889 -27.282 1.00 68.56 157 LEU A O 1
ATOM 1278 N N . TYR A 1 158 ? 13.064 8.309 -28.966 1.00 65.75 158 TYR A N 1
ATOM 1279 C CA . TYR A 1 158 ? 13.925 9.228 -28.211 1.00 65.75 158 TYR A CA 1
ATOM 1280 C C . TYR A 1 158 ? 13.192 10.438 -27.617 1.00 65.75 158 TYR A C 1
ATOM 1282 O O . TYR A 1 158 ? 13.504 10.890 -26.522 1.00 65.75 158 TYR A O 1
ATOM 1290 N N . LYS A 1 159 ? 12.238 11.002 -28.363 1.00 63.22 159 LYS A N 1
ATOM 1291 C CA . LYS A 1 159 ? 11.496 12.206 -27.958 1.00 63.22 159 LYS A CA 1
ATOM 1292 C C . LYS A 1 159 ? 10.348 11.921 -26.991 1.00 63.22 159 LYS A C 1
ATOM 1294 O O . LYS A 1 159 ? 9.644 12.856 -26.613 1.00 63.22 159 LYS A O 1
ATOM 1299 N N . THR A 1 160 ? 10.103 10.657 -26.664 1.00 60.56 160 THR A N 1
ATOM 1300 C CA . THR A 1 160 ? 8.961 10.258 -25.849 1.00 60.56 160 THR A CA 1
ATOM 1301 C C . THR A 1 160 ? 9.473 9.622 -24.567 1.00 60.56 160 THR A C 1
ATOM 1303 O O . THR A 1 160 ? 9.943 8.493 -24.584 1.00 60.56 160 THR A O 1
ATOM 1306 N N . ASP A 1 161 ? 9.320 10.329 -23.448 1.00 52.25 161 ASP A N 1
ATOM 1307 C CA . ASP A 1 161 ? 9.787 9.888 -22.120 1.00 52.25 161 ASP A CA 1
ATOM 1308 C C . ASP A 1 161 ? 9.123 8.582 -21.630 1.00 52.25 161 ASP A C 1
ATOM 1310 O O . ASP A 1 161 ? 9.550 7.974 -20.648 1.00 52.25 161 ASP A O 1
ATOM 1314 N N . ASP A 1 162 ? 8.057 8.136 -22.301 1.00 55.16 162 ASP A N 1
ATOM 1315 C CA . ASP A 1 162 ? 7.249 6.993 -21.898 1.00 55.16 162 ASP A CA 1
ATOM 1316 C C . ASP A 1 162 ? 6.802 6.147 -23.103 1.00 55.16 162 ASP A C 1
ATOM 1318 O O . ASP A 1 162 ? 6.012 6.581 -23.949 1.00 55.16 162 ASP A O 1
ATOM 1322 N N . PHE A 1 163 ? 7.260 4.893 -23.156 1.00 53.59 163 PHE A N 1
ATOM 1323 C CA . PHE A 1 163 ? 6.841 3.914 -24.162 1.00 53.59 163 PHE A CA 1
ATOM 1324 C C . PHE A 1 163 ? 5.318 3.693 -24.151 1.00 53.59 163 PHE A C 1
ATOM 1326 O O . PHE A 1 163 ? 4.707 3.496 -25.204 1.00 53.59 163 PHE A O 1
ATOM 1333 N N . TYR A 1 164 ? 4.674 3.824 -22.984 1.00 49.25 164 TYR A N 1
ATOM 1334 C CA . TYR A 1 164 ? 3.223 3.740 -22.849 1.00 49.25 164 TYR A CA 1
ATOM 1335 C C . TYR A 1 164 ? 2.509 4.864 -23.610 1.00 49.25 164 TYR A C 1
ATOM 1337 O O . TYR A 1 164 ? 1.462 4.623 -24.204 1.00 49.25 164 TYR A O 1
ATOM 1345 N N . GLN A 1 165 ? 3.077 6.073 -23.690 1.00 52.16 165 GLN A N 1
ATOM 1346 C CA . GLN A 1 165 ? 2.522 7.172 -24.498 1.00 52.16 165 GLN A CA 1
ATOM 1347 C C . GLN A 1 165 ? 2.659 6.909 -26.000 1.00 52.16 165 GLN A C 1
ATOM 1349 O O . GLN A 1 165 ? 1.791 7.304 -26.781 1.00 52.16 165 GLN A O 1
ATOM 1354 N N . LEU A 1 166 ? 3.720 6.212 -26.405 1.00 54.31 166 LEU A N 1
ATOM 1355 C CA . LEU A 1 166 ? 3.986 5.841 -27.792 1.00 54.31 166 LEU A CA 1
ATOM 1356 C C . LEU A 1 166 ? 3.045 4.720 -28.256 1.00 54.31 166 LEU A C 1
ATOM 1358 O O . LEU A 1 166 ? 2.452 4.803 -29.332 1.00 54.31 166 LEU A O 1
ATOM 1362 N N . GLY A 1 167 ? 2.815 3.734 -27.384 1.00 52.34 167 GLY A N 1
ATOM 1363 C CA . GLY A 1 167 ? 1.749 2.748 -27.521 1.00 52.34 167 GLY A CA 1
ATOM 1364 C C . GLY A 1 167 ? 0.379 3.419 -27.556 1.00 52.34 167 GLY A C 1
ATOM 1365 O O . GLY A 1 167 ? -0.359 3.260 -28.513 1.00 52.34 167 GLY A O 1
ATOM 1366 N N . ARG A 1 168 ? 0.035 4.258 -26.580 1.00 46.56 168 ARG A N 1
ATOM 1367 C CA . ARG A 1 168 ? -1.302 4.863 -26.469 1.00 46.56 168 ARG A CA 1
ATOM 1368 C C . ARG A 1 168 ? -1.639 5.819 -27.620 1.00 46.56 168 ARG A C 1
ATOM 1370 O O . ARG A 1 168 ? -2.771 5.787 -28.095 1.00 46.56 168 ARG A O 1
ATOM 1377 N N . LYS A 1 169 ? -0.680 6.610 -28.121 1.00 49.81 169 LYS A N 1
ATOM 1378 C CA . LYS A 1 169 ? -0.872 7.473 -29.306 1.00 49.81 169 LYS A CA 1
ATOM 1379 C C . LYS A 1 169 ? -1.044 6.690 -30.610 1.00 49.81 169 LYS A C 1
ATOM 1381 O O . LYS A 1 169 ? -1.722 7.185 -31.502 1.00 49.81 169 LYS A O 1
ATOM 1386 N N . ASN A 1 170 ? -0.483 5.487 -30.726 1.00 51.38 170 ASN A N 1
ATOM 1387 C CA . ASN A 1 170 ? -0.513 4.719 -31.978 1.00 51.38 170 ASN A CA 1
ATOM 1388 C C . ASN A 1 170 ? -1.511 3.540 -31.963 1.00 51.38 170 ASN A C 1
ATOM 1390 O O . ASN A 1 170 ? -2.058 3.188 -33.007 1.00 51.38 170 ASN A O 1
ATOM 1394 N N . TYR A 1 171 ? -1.798 2.965 -30.791 1.00 43.34 171 TYR A N 1
ATOM 1395 C CA . TYR A 1 171 ? -2.675 1.805 -30.577 1.00 43.34 171 TYR A CA 1
ATOM 1396 C C . TYR A 1 171 ? -4.155 2.208 -30.515 1.00 43.34 171 TYR A C 1
ATOM 1398 O O . TYR A 1 171 ? -4.986 1.551 -31.132 1.00 43.34 171 TYR A O 1
ATOM 1406 N N . TYR A 1 172 ? -4.497 3.336 -29.872 1.00 41.78 172 TYR A N 1
ATOM 1407 C CA . TYR A 1 172 ? -5.883 3.840 -29.856 1.00 41.78 172 TYR A CA 1
ATOM 1408 C C . TYR A 1 172 ? -6.323 4.478 -31.184 1.00 41.78 172 TYR A C 1
ATOM 1410 O O . TYR A 1 172 ? -7.519 4.607 -31.423 1.00 41.78 172 TYR A O 1
ATOM 1418 N N . TYR A 1 173 ? -5.380 4.846 -32.058 1.00 43.47 173 TYR A N 1
ATOM 1419 C CA . TYR A 1 173 ? -5.667 5.470 -33.357 1.00 43.47 173 TYR A CA 1
ATOM 1420 C C . TYR A 1 173 ? -5.421 4.543 -34.563 1.00 43.47 173 TYR A C 1
ATOM 1422 O O . TYR A 1 173 ? -5.426 5.012 -35.699 1.00 43.47 173 TYR A O 1
ATOM 1430 N N . GLY A 1 174 ? -5.217 3.238 -34.339 1.00 41.69 174 GLY A N 1
ATOM 1431 C CA . GLY A 1 174 ? -5.179 2.232 -35.410 1.00 41.69 174 GLY A CA 1
ATOM 1432 C C . GLY A 1 174 ? -3.999 2.342 -36.387 1.00 41.69 174 GLY A C 1
ATOM 1433 O O . GLY A 1 174 ? -4.130 1.930 -37.535 1.00 41.69 174 GLY A O 1
ATOM 1434 N N . LYS A 1 175 ? -2.854 2.899 -35.966 1.00 50.50 175 LYS A N 1
ATOM 1435 C CA . LYS A 1 175 ? -1.687 3.164 -36.837 1.00 50.50 175 LYS A CA 1
ATOM 1436 C C . LYS A 1 175 ? -0.424 2.380 -36.469 1.00 50.50 175 LYS A C 1
ATOM 1438 O O . LYS A 1 175 ? 0.673 2.771 -36.855 1.00 50.50 175 LYS A O 1
ATOM 1443 N N . PHE A 1 176 ? -0.544 1.272 -35.744 1.00 55.94 176 PHE A N 1
ATOM 1444 C CA . PHE A 1 176 ? 0.589 0.363 -35.567 1.00 55.94 176 PHE A CA 1
ATOM 1445 C C . PHE A 1 176 ? 0.786 -0.446 -36.855 1.00 55.94 176 PHE A C 1
ATOM 1447 O O . PHE A 1 176 ? 0.162 -1.488 -37.047 1.00 55.94 176 PHE A O 1
ATOM 1454 N N . SER A 1 177 ? 1.607 0.063 -37.777 1.00 63.06 177 SER A N 1
ATOM 1455 C CA . SER A 1 177 ? 1.986 -0.707 -38.960 1.00 63.06 177 SER A CA 1
ATOM 1456 C C . SER A 1 177 ? 2.785 -1.940 -38.524 1.00 63.06 177 SER A C 1
ATOM 1458 O O . SER A 1 177 ? 3.560 -1.892 -37.563 1.00 63.06 177 SER A O 1
ATOM 1460 N N . ASN A 1 178 ? 2.633 -3.059 -39.239 1.00 66.19 178 ASN A N 1
ATOM 1461 C CA . ASN A 1 178 ? 3.478 -4.244 -39.027 1.00 66.19 178 ASN A CA 1
ATOM 1462 C C . ASN A 1 178 ? 4.973 -3.890 -39.126 1.00 66.19 178 ASN A C 1
ATOM 1464 O O . ASN A 1 178 ? 5.799 -4.477 -38.436 1.00 66.19 178 ASN A O 1
ATOM 1468 N N . GLN A 1 179 ? 5.295 -2.874 -39.926 1.00 68.12 179 GLN A N 1
ATOM 1469 C CA . GLN A 1 179 ? 6.629 -2.316 -40.106 1.00 68.12 179 GLN A CA 1
ATOM 1470 C C . GLN A 1 179 ? 7.178 -1.676 -38.823 1.00 68.12 179 GLN A C 1
ATOM 1472 O O . GLN A 1 179 ? 8.296 -1.971 -38.414 1.00 68.12 179 GLN A O 1
ATOM 1477 N N . MET A 1 180 ? 6.366 -0.897 -38.103 1.00 70.00 180 MET A N 1
ATOM 1478 C CA . MET A 1 180 ? 6.769 -0.321 -36.819 1.00 70.00 180 MET A CA 1
ATOM 1479 C C . MET A 1 180 ? 7.028 -1.397 -35.760 1.00 70.00 180 MET A C 1
ATOM 1481 O O . MET A 1 180 ? 7.961 -1.270 -34.972 1.00 70.00 180 MET A O 1
ATOM 1485 N N . LYS A 1 181 ? 6.252 -2.488 -35.767 1.00 69.06 181 LYS A N 1
ATOM 1486 C CA . LYS A 1 181 ? 6.497 -3.637 -34.886 1.00 69.06 181 LYS A CA 1
ATOM 1487 C C . LYS A 1 181 ? 7.841 -4.312 -35.187 1.00 69.06 181 LYS A C 1
ATOM 1489 O O . LYS A 1 181 ? 8.594 -4.579 -34.259 1.00 69.06 181 LYS A O 1
ATOM 1494 N N . LEU A 1 182 ? 8.168 -4.509 -36.466 1.00 76.38 182 LEU A N 1
ATOM 1495 C CA . LEU A 1 182 ? 9.462 -5.062 -36.882 1.00 76.38 182 LEU A CA 1
ATOM 1496 C C . LEU A 1 182 ? 10.635 -4.187 -36.422 1.00 76.38 182 LEU A C 1
ATOM 1498 O O . LEU A 1 182 ? 11.640 -4.717 -35.953 1.00 76.38 182 LEU A O 1
ATOM 1502 N N . TYR A 1 183 ? 10.495 -2.861 -36.497 1.00 76.75 183 TYR A N 1
ATOM 1503 C CA . TYR A 1 183 ? 11.519 -1.939 -36.006 1.00 76.75 183 TYR A CA 1
ATOM 1504 C C . TYR A 1 183 ? 11.662 -1.959 -34.486 1.00 76.75 183 TYR A C 1
ATOM 1506 O O . TYR A 1 183 ? 12.781 -1.940 -33.986 1.00 76.75 183 TYR A O 1
ATOM 1514 N N . LEU A 1 184 ? 10.564 -2.064 -33.740 1.00 74.50 184 LEU A N 1
ATOM 1515 C CA . LEU A 1 184 ? 10.625 -2.215 -32.285 1.00 74.50 184 LEU A CA 1
ATOM 1516 C C . LEU A 1 184 ? 11.317 -3.520 -31.873 1.00 74.50 184 LEU A C 1
ATOM 1518 O O . LEU A 1 184 ? 12.197 -3.491 -31.017 1.00 74.50 184 LEU A O 1
ATOM 1522 N N . ASP A 1 185 ? 10.992 -4.634 -32.532 1.00 75.69 185 ASP A N 1
ATOM 1523 C CA . ASP A 1 185 ? 11.653 -5.923 -32.300 1.00 75.69 185 ASP A CA 1
ATOM 1524 C C . ASP A 1 185 ? 13.148 -5.863 -32.666 1.00 75.69 185 ASP A C 1
ATOM 1526 O O . ASP A 1 185 ? 13.995 -6.445 -31.984 1.00 75.69 185 ASP A O 1
ATOM 1530 N N . LEU A 1 186 ? 13.499 -5.144 -33.739 1.00 81.94 186 LEU A N 1
ATOM 1531 C CA . LEU A 1 186 ? 14.888 -4.904 -34.127 1.00 81.94 186 LEU A CA 1
ATOM 1532 C C . LEU A 1 186 ? 15.623 -4.072 -33.070 1.00 81.94 186 LEU A C 1
ATOM 1534 O O . LEU A 1 186 ? 16.726 -4.432 -32.666 1.00 81.94 186 LEU A O 1
ATOM 1538 N N . PHE A 1 187 ? 15.026 -2.986 -32.585 1.00 79.25 187 PHE A N 1
ATOM 1539 C CA . PHE A 1 187 ? 15.648 -2.123 -31.584 1.00 79.25 187 PHE A CA 1
ATOM 1540 C C . PHE A 1 187 ? 15.823 -2.812 -30.229 1.00 79.25 187 PHE A C 1
ATOM 1542 O O . PHE A 1 187 ? 16.838 -2.586 -29.572 1.00 79.25 187 PHE A O 1
ATOM 1549 N N . ASP A 1 188 ? 14.899 -3.687 -29.836 1.00 77.00 188 ASP A N 1
ATOM 1550 C CA . ASP A 1 188 ? 15.032 -4.521 -28.636 1.00 77.00 188 ASP A CA 1
ATOM 1551 C C . ASP A 1 188 ? 16.188 -5.533 -28.777 1.00 77.00 188 ASP A C 1
ATOM 1553 O O . ASP A 1 188 ? 17.034 -5.672 -27.887 1.00 77.00 188 ASP A O 1
ATOM 1557 N N . LYS A 1 189 ? 16.324 -6.167 -29.952 1.00 80.19 189 LYS A N 1
ATOM 1558 C CA . LYS A 1 189 ? 17.467 -7.048 -30.267 1.00 80.19 189 LYS A CA 1
ATOM 1559 C C . LYS A 1 189 ? 18.808 -6.318 -30.242 1.00 80.19 189 LYS A C 1
ATOM 1561 O O . LYS A 1 189 ? 19.806 -6.916 -29.846 1.00 80.19 189 LYS A O 1
ATOM 1566 N N . LEU A 1 190 ? 18.827 -5.045 -30.634 1.00 77.25 190 LEU A N 1
ATOM 1567 C CA . LEU A 1 190 ? 20.010 -4.180 -30.588 1.00 77.25 190 LEU A CA 1
ATOM 1568 C C . LEU A 1 190 ? 20.252 -3.554 -29.201 1.00 77.25 190 LEU A C 1
ATOM 1570 O O . LEU A 1 190 ? 21.232 -2.835 -29.023 1.00 77.25 190 LEU A O 1
ATOM 1574 N N . GLY A 1 191 ? 19.374 -3.790 -28.219 1.00 69.88 191 GLY A N 1
ATOM 1575 C CA . GLY A 1 191 ? 19.476 -3.207 -26.877 1.00 69.88 191 GLY A CA 1
ATOM 1576 C C . GLY A 1 191 ? 19.208 -1.695 -26.816 1.00 69.88 191 GLY A C 1
ATOM 1577 O O . GLY A 1 191 ? 19.536 -1.049 -25.817 1.00 69.88 191 GLY A O 1
ATOM 1578 N N . LEU A 1 192 ? 18.624 -1.117 -27.873 1.00 72.31 192 LEU A N 1
ATOM 1579 C CA . LEU A 1 192 ? 18.309 0.314 -27.976 1.00 72.31 192 LEU A CA 1
ATOM 1580 C C . LEU A 1 192 ? 17.055 0.696 -27.185 1.00 72.31 192 LEU A C 1
ATOM 1582 O O . LEU A 1 192 ? 16.943 1.835 -26.735 1.00 72.31 192 LEU A O 1
ATOM 1586 N N . ILE A 1 193 ? 16.126 -0.246 -27.020 1.00 66.06 193 ILE A N 1
ATOM 1587 C CA . ILE A 1 193 ? 14.901 -0.076 -26.237 1.00 66.06 193 ILE A CA 1
ATOM 1588 C C . ILE A 1 193 ? 14.733 -1.255 -25.276 1.00 66.06 193 ILE A C 1
ATOM 1590 O O . ILE A 1 193 ? 15.302 -2.319 -25.503 1.00 66.06 193 ILE A O 1
ATOM 1594 N N . HIS A 1 194 ? 13.943 -1.062 -24.222 1.00 60.47 194 HIS A N 1
ATOM 1595 C CA . HIS A 1 194 ? 13.466 -2.133 -23.351 1.00 60.47 194 HIS A CA 1
ATOM 1596 C C . HIS A 1 194 ? 11.939 -2.044 -23.315 1.00 60.47 194 HIS A C 1
ATOM 1598 O O . HIS A 1 194 ? 11.377 -1.130 -22.712 1.00 60.47 194 HIS A O 1
ATOM 1604 N N . LEU A 1 195 ? 11.254 -2.957 -24.009 1.00 54.75 195 LEU A N 1
ATOM 1605 C CA . LEU A 1 195 ? 9.806 -2.861 -24.256 1.00 54.75 195 LEU A CA 1
ATOM 1606 C C . LEU A 1 195 ? 8.939 -2.917 -22.989 1.00 54.75 195 LEU A C 1
ATOM 1608 O O . LEU A 1 195 ? 7.748 -2.617 -23.061 1.00 54.75 195 LEU A O 1
ATOM 1612 N N . GLN A 1 196 ? 9.510 -3.278 -21.837 1.00 49.47 196 GLN A N 1
ATOM 1613 C CA . GLN A 1 196 ? 8.745 -3.359 -20.597 1.00 49.47 196 GLN A CA 1
ATOM 1614 C C . GLN A 1 196 ? 8.666 -2.040 -19.809 1.00 49.47 196 GLN A C 1
ATOM 1616 O O . GLN A 1 196 ? 7.577 -1.759 -19.332 1.00 49.47 196 GLN A O 1
ATOM 1621 N N . TYR A 1 197 ? 9.694 -1.182 -19.709 1.00 46.06 197 TYR A N 1
ATOM 1622 C CA . TYR A 1 197 ? 9.622 0.052 -18.893 1.00 46.06 197 TYR A CA 1
ATOM 1623 C C . TYR A 1 197 ? 10.705 1.081 -19.291 1.00 46.06 197 TYR A C 1
ATOM 1625 O O . TYR A 1 197 ? 11.841 0.680 -19.497 1.00 46.06 197 TYR A O 1
ATOM 1633 N N . ARG A 1 198 ? 10.301 2.368 -19.391 1.00 42.56 198 ARG A N 1
ATOM 1634 C CA . ARG A 1 198 ? 11.037 3.660 -19.554 1.00 42.56 198 ARG A CA 1
ATOM 1635 C C . 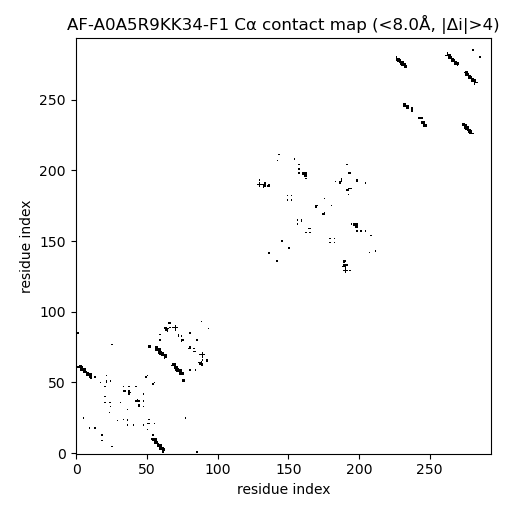ARG A 1 198 ? 12.409 3.703 -20.268 1.00 42.56 198 ARG A C 1
ATOM 1637 O O . ARG A 1 198 ? 13.323 2.933 -20.016 1.00 42.56 198 ARG A O 1
ATOM 1644 N N . PHE A 1 199 ? 12.583 4.728 -21.108 1.00 42.34 199 PHE A N 1
ATOM 1645 C CA . PHE A 1 199 ? 13.850 5.042 -21.776 1.00 42.34 199 PHE A CA 1
ATOM 1646 C C . PHE A 1 199 ? 14.834 5.745 -20.831 1.00 42.34 199 PHE A C 1
ATOM 1648 O O . PHE A 1 199 ? 14.714 6.947 -20.628 1.00 42.34 199 PHE A O 1
ATOM 1655 N N . ASP A 1 200 ? 15.857 5.039 -20.343 1.00 46.56 200 ASP A N 1
ATOM 1656 C CA . ASP A 1 200 ? 16.927 5.639 -19.525 1.00 46.56 200 ASP A CA 1
ATOM 1657 C C . ASP A 1 200 ? 18.313 5.546 -20.193 1.00 46.56 200 ASP A C 1
ATOM 1659 O O . ASP A 1 200 ? 19.235 4.904 -19.684 1.00 46.56 200 ASP A O 1
ATOM 1663 N N . ASN A 1 201 ? 18.496 6.200 -21.353 1.00 49.69 201 ASN A N 1
ATOM 1664 C CA . ASN A 1 201 ? 19.834 6.639 -21.802 1.00 49.69 201 ASN A CA 1
ATOM 1665 C C . ASN A 1 201 ? 19.813 7.654 -22.972 1.00 49.69 201 ASN A C 1
ATOM 1667 O O . ASN A 1 201 ? 20.132 7.303 -24.116 1.00 49.69 201 ASN A O 1
ATOM 1671 N N . PRO A 1 202 ? 19.461 8.928 -22.723 1.00 53.12 202 PRO A N 1
ATOM 1672 C CA . PRO A 1 202 ? 19.353 9.914 -23.793 1.00 53.12 202 PRO A CA 1
ATOM 1673 C C . PRO A 1 202 ? 20.695 10.219 -24.504 1.00 53.12 202 PRO A C 1
ATOM 1675 O O . PRO A 1 202 ? 20.761 10.337 -25.727 1.00 53.12 202 PRO A O 1
ATOM 1678 N N . GLU A 1 203 ? 21.815 10.237 -23.786 1.00 49.81 203 GLU A N 1
ATOM 1679 C CA . GLU A 1 203 ? 23.113 10.654 -24.346 1.00 49.81 203 GLU A CA 1
ATOM 1680 C C . GLU A 1 203 ? 23.662 9.710 -25.435 1.00 49.81 203 GLU A C 1
ATOM 1682 O O . GLU A 1 203 ? 24.283 10.144 -26.409 1.00 49.81 203 GLU A O 1
ATOM 1687 N N . LYS A 1 204 ? 23.414 8.400 -25.322 1.00 51.72 204 LYS A N 1
ATOM 1688 C CA . LYS A 1 204 ? 23.917 7.418 -26.299 1.00 51.72 204 LYS A CA 1
ATOM 1689 C C . LYS A 1 204 ? 23.058 7.348 -27.560 1.00 51.72 204 LYS A C 1
ATOM 1691 O O . LYS A 1 204 ? 23.606 7.187 -28.648 1.00 51.72 204 LYS A O 1
ATOM 1696 N N . ILE A 1 205 ? 21.741 7.538 -27.440 1.00 52.56 205 ILE A N 1
ATOM 1697 C CA . ILE A 1 205 ? 20.854 7.683 -28.605 1.00 52.56 205 ILE A CA 1
ATOM 1698 C C . ILE A 1 205 ? 21.194 8.977 -29.348 1.00 52.56 205 ILE A C 1
ATOM 1700 O O . ILE A 1 205 ? 21.270 8.984 -30.575 1.00 52.56 205 ILE A O 1
ATOM 1704 N N . GLN A 1 206 ? 21.506 10.050 -28.617 1.00 51.91 206 GLN A N 1
ATOM 1705 C CA . GLN A 1 206 ? 22.005 11.286 -29.207 1.00 51.91 206 GLN A CA 1
ATOM 1706 C C . GLN A 1 206 ? 23.301 11.055 -30.000 1.00 51.91 206 GLN A C 1
ATOM 1708 O O . GLN A 1 206 ? 23.426 11.571 -31.106 1.00 51.91 206 GLN A O 1
ATOM 1713 N N . LYS A 1 207 ? 24.222 10.211 -29.515 1.00 53.09 207 LYS A N 1
ATOM 1714 C CA . LYS A 1 207 ? 25.448 9.833 -30.240 1.00 53.09 207 LYS A CA 1
ATOM 1715 C C . LYS A 1 207 ? 25.168 9.055 -31.537 1.00 53.09 207 LYS A C 1
ATOM 1717 O O . LYS A 1 207 ? 25.795 9.336 -32.553 1.00 53.09 207 LYS A O 1
ATOM 1722 N N . VAL A 1 208 ? 24.191 8.144 -31.539 1.00 53.41 208 VAL A N 1
ATOM 1723 C CA . VAL A 1 208 ? 23.735 7.432 -32.755 1.00 53.41 208 VAL A CA 1
ATOM 1724 C C . VAL A 1 208 ? 23.069 8.395 -33.751 1.00 53.41 208 VAL A C 1
ATOM 1726 O O . VAL A 1 208 ? 23.305 8.307 -34.955 1.00 53.41 208 VAL A O 1
ATOM 1729 N N . LEU A 1 209 ? 22.281 9.360 -33.268 1.00 52.09 209 LEU A N 1
ATOM 1730 C CA . LEU A 1 209 ? 21.657 10.394 -34.105 1.00 52.09 209 LEU A CA 1
ATOM 1731 C C . LEU A 1 209 ? 22.676 11.392 -34.677 1.00 52.09 209 LEU A C 1
ATOM 1733 O O . LEU A 1 209 ? 22.500 11.855 -35.802 1.00 52.09 209 LEU A O 1
ATOM 1737 N N . LEU A 1 210 ? 23.729 11.706 -33.920 1.00 51.09 210 LEU A N 1
ATOM 1738 C CA . LEU A 1 210 ? 24.830 12.576 -34.339 1.00 51.09 210 LEU A CA 1
ATOM 1739 C C . LEU A 1 210 ? 25.764 11.882 -35.339 1.00 51.09 210 LEU A C 1
ATOM 1741 O O . LEU A 1 210 ? 26.213 12.521 -36.284 1.00 51.09 210 LEU A O 1
ATOM 1745 N N . ASN A 1 211 ? 26.009 10.577 -35.190 1.00 49.62 211 ASN A N 1
ATOM 1746 C CA . ASN A 1 211 ? 26.842 9.810 -36.124 1.00 49.62 211 ASN A CA 1
ATOM 1747 C C . ASN A 1 211 ? 26.182 9.599 -37.499 1.00 49.62 211 ASN A C 1
ATOM 1749 O O . ASN A 1 211 ? 26.887 9.417 -38.484 1.00 49.62 211 ASN A O 1
ATOM 1753 N N . ASN A 1 212 ? 24.851 9.685 -37.593 1.00 44.53 212 ASN A N 1
ATOM 1754 C CA . ASN A 1 212 ? 24.115 9.676 -38.865 1.00 44.53 212 ASN A CA 1
ATOM 1755 C C . ASN A 1 212 ? 23.944 11.085 -39.482 1.00 44.53 212 ASN A C 1
ATOM 1757 O O . ASN A 1 212 ? 23.198 11.256 -40.442 1.00 44.53 212 ASN A O 1
ATOM 1761 N N . ALA A 1 213 ? 24.609 12.121 -38.950 1.00 37.94 213 ALA A N 1
ATOM 1762 C CA . ALA A 1 213 ? 24.489 13.505 -39.431 1.00 37.94 213 ALA A CA 1
ATOM 1763 C C . ALA A 1 213 ? 25.323 13.825 -40.697 1.00 37.94 213 ALA A C 1
ATOM 1765 O O . ALA A 1 213 ? 25.566 14.992 -41.000 1.00 37.94 213 ALA A O 1
ATOM 1766 N N . VAL A 1 214 ? 25.764 12.812 -41.445 1.00 40.44 214 VAL A N 1
ATOM 1767 C CA . VAL A 1 214 ? 26.636 12.943 -42.623 1.00 40.44 214 VAL A CA 1
ATOM 1768 C C . VAL A 1 214 ? 26.007 12.095 -43.742 1.00 40.44 214 VAL A C 1
ATOM 1770 O O . VAL A 1 214 ? 26.289 10.910 -43.831 1.00 40.44 214 VAL A O 1
ATOM 1773 N N . PHE A 1 215 ? 24.981 12.536 -44.485 1.00 35.94 215 PHE A N 1
ATOM 1774 C CA . PHE A 1 215 ? 24.929 13.517 -45.597 1.00 35.94 215 PHE A CA 1
ATOM 1775 C C . PHE A 1 215 ? 23.497 13.452 -46.219 1.00 35.94 215 PHE A C 1
ATOM 1777 O O . PHE A 1 215 ? 22.730 12.580 -45.819 1.00 35.94 215 PHE A O 1
ATOM 1784 N N . PRO A 1 216 ? 23.138 14.165 -47.314 1.00 38.31 216 PRO A N 1
ATOM 1785 C CA . PRO A 1 216 ? 23.432 15.528 -47.759 1.00 38.31 216 PRO A CA 1
ATOM 1786 C C . PRO A 1 216 ? 22.140 16.333 -48.067 1.00 38.31 216 PRO A C 1
ATOM 1788 O O . PRO A 1 216 ? 21.065 15.797 -48.316 1.00 38.31 216 PRO A O 1
ATOM 1791 N N . ASN A 1 217 ? 22.297 17.654 -48.136 1.00 37.59 217 ASN A N 1
ATOM 1792 C CA . ASN A 1 217 ? 21.518 18.621 -48.919 1.00 37.59 217 ASN A CA 1
ATOM 1793 C C . ASN A 1 217 ? 20.473 18.056 -49.906 1.00 37.59 217 ASN A C 1
ATOM 1795 O O . ASN A 1 217 ? 20.795 17.749 -51.054 1.00 37.59 217 ASN A O 1
ATOM 1799 N N . LEU A 1 218 ? 19.197 18.118 -49.538 1.00 29.44 218 LEU A N 1
ATOM 1800 C CA . LEU A 1 218 ? 18.149 18.429 -50.505 1.00 29.44 218 LEU A CA 1
ATOM 1801 C C . LEU A 1 218 ? 17.838 19.921 -50.330 1.00 29.44 218 LEU A C 1
ATOM 1803 O O . LEU A 1 218 ? 17.409 20.348 -49.264 1.00 29.44 218 LEU A O 1
ATOM 1807 N N . TYR A 1 219 ? 18.120 20.700 -51.379 1.00 34.00 219 TYR A N 1
ATOM 1808 C CA . TYR A 1 219 ? 17.899 22.151 -51.510 1.00 34.00 219 TYR A CA 1
ATOM 1809 C C . TYR A 1 219 ? 18.943 23.092 -50.885 1.00 34.00 219 TYR A C 1
ATOM 1811 O O . TYR A 1 219 ? 18.620 23.975 -50.098 1.00 34.00 219 TYR A O 1
ATOM 1819 N N . LEU A 1 220 ? 20.192 23.017 -51.350 1.00 32.25 220 LEU A N 1
ATOM 1820 C CA . LEU A 1 220 ? 21.070 24.195 -51.359 1.00 32.25 220 LEU A CA 1
ATOM 1821 C C . LEU A 1 220 ? 21.379 24.585 -52.802 1.00 32.25 220 LEU A C 1
ATOM 1823 O O . LEU A 1 220 ? 22.433 24.286 -53.355 1.00 32.25 220 LEU A O 1
ATOM 1827 N N . ASN A 1 221 ? 20.419 25.284 -53.408 1.00 29.47 221 ASN A N 1
ATOM 1828 C CA . ASN A 1 221 ? 20.729 26.175 -54.511 1.00 29.47 221 ASN A CA 1
ATOM 1829 C C . ASN A 1 221 ? 21.246 27.496 -53.921 1.00 29.47 221 ASN A C 1
ATOM 1831 O O . ASN A 1 221 ? 20.594 28.135 -53.101 1.00 29.47 221 ASN A O 1
ATOM 1835 N N . LYS A 1 222 ? 22.464 27.839 -54.334 1.00 34.94 222 LYS A N 1
ATOM 1836 C CA . LYS A 1 222 ? 23.211 29.094 -54.178 1.00 34.94 222 LYS A CA 1
ATOM 1837 C C . LYS A 1 222 ? 22.392 30.322 -53.728 1.00 34.94 222 LYS A C 1
ATOM 1839 O O . LYS A 1 222 ? 21.710 30.932 -54.544 1.00 34.94 222 LYS A O 1
ATOM 1844 N N . ARG A 1 223 ? 22.596 30.747 -52.476 1.00 35.34 223 ARG A N 1
ATOM 1845 C CA . ARG A 1 223 ? 22.997 32.100 -52.013 1.00 35.34 223 ARG A CA 1
ATOM 1846 C C . ARG A 1 223 ? 22.704 32.211 -50.517 1.00 35.34 223 ARG A C 1
ATOM 1848 O O . ARG A 1 223 ? 21.583 32.005 -50.069 1.00 35.34 223 ARG A O 1
ATOM 1855 N N . THR A 1 224 ? 23.732 32.545 -49.752 1.00 45.28 224 THR A N 1
ATOM 1856 C CA . THR A 1 224 ? 23.647 32.993 -48.364 1.00 45.28 224 THR A CA 1
ATOM 1857 C C . THR A 1 224 ? 22.751 34.224 -48.270 1.00 45.28 224 THR A C 1
ATOM 1859 O O . THR A 1 224 ? 23.173 35.329 -48.595 1.00 45.28 224 THR A O 1
ATOM 1862 N N . HIS A 1 225 ? 21.529 34.052 -47.776 1.00 37.34 225 HIS A N 1
ATOM 1863 C CA . HIS A 1 225 ? 20.759 35.150 -47.209 1.00 37.34 225 HIS A CA 1
ATOM 1864 C C . HIS A 1 225 ? 20.151 34.682 -45.887 1.00 37.34 225 HIS A C 1
ATOM 1866 O O . HIS A 1 225 ? 19.225 33.876 -45.866 1.00 37.34 225 HIS A O 1
ATOM 1872 N N . ASN A 1 226 ? 20.678 35.211 -44.777 1.00 41.97 226 ASN A N 1
ATOM 1873 C CA . ASN A 1 226 ? 20.082 35.136 -43.436 1.00 41.97 226 ASN A CA 1
ATOM 1874 C C . ASN A 1 226 ? 18.817 36.014 -43.356 1.00 41.97 226 ASN A C 1
ATOM 1876 O O . ASN A 1 226 ? 18.646 36.791 -42.423 1.00 41.97 226 ASN A O 1
ATOM 1880 N N . GLU A 1 227 ? 17.963 35.969 -44.376 1.00 40.31 227 GLU A N 1
ATOM 1881 C CA . GLU A 1 227 ? 16.800 36.840 -44.483 1.00 40.31 227 GLU A CA 1
ATOM 1882 C C . GLU A 1 227 ? 15.559 35.985 -44.720 1.00 40.31 227 GLU A C 1
ATOM 1884 O O . GLU A 1 227 ? 15.378 35.375 -45.772 1.00 40.31 227 GLU A O 1
ATOM 1889 N N . LEU A 1 228 ? 14.697 35.943 -43.706 1.00 47.12 228 LEU A N 1
ATOM 1890 C CA . LEU A 1 228 ? 13.342 35.437 -43.837 1.00 47.12 228 LEU A CA 1
ATOM 1891 C C . LEU A 1 228 ? 12.504 36.544 -44.484 1.00 47.12 228 LEU A C 1
ATOM 1893 O O . LEU A 1 228 ? 12.320 37.597 -43.876 1.00 47.12 228 LEU A O 1
ATOM 1897 N N . SER A 1 229 ? 12.038 36.316 -45.712 1.00 42.75 229 SER A N 1
ATOM 1898 C CA . SER A 1 229 ? 11.103 37.209 -46.406 1.00 42.75 229 SER A CA 1
ATOM 1899 C C . SER A 1 229 ? 9.740 36.542 -46.488 1.00 42.75 229 SER A C 1
ATOM 1901 O O . SER A 1 229 ? 9.645 35.363 -46.834 1.00 42.75 229 SER A O 1
ATOM 1903 N N . ILE A 1 230 ? 8.688 37.286 -46.155 1.00 51.69 230 ILE A N 1
ATOM 1904 C CA . ILE A 1 230 ? 7.317 36.775 -46.175 1.00 51.69 230 ILE A CA 1
ATOM 1905 C C . ILE A 1 230 ? 6.447 37.709 -47.001 1.00 51.69 230 ILE A C 1
ATOM 1907 O O . ILE A 1 230 ? 6.371 38.900 -46.704 1.00 51.69 230 ILE A O 1
ATOM 1911 N N . HIS A 1 231 ? 5.784 37.144 -48.012 1.00 45.94 231 HIS A N 1
ATOM 1912 C CA . HIS A 1 231 ? 4.866 37.858 -48.890 1.00 45.94 231 HIS A CA 1
ATOM 1913 C C . HIS A 1 231 ? 3.442 37.771 -48.346 1.00 45.94 231 HIS A C 1
ATOM 1915 O O . HIS A 1 231 ? 2.839 36.696 -48.309 1.00 45.94 231 HIS A O 1
ATOM 1921 N N . LEU A 1 232 ? 2.893 38.912 -47.935 1.00 53.91 232 LEU A N 1
ATOM 1922 C CA . LEU A 1 232 ? 1.492 39.021 -47.532 1.00 53.91 232 LEU A CA 1
ATOM 1923 C C . LEU A 1 232 ? 0.661 39.623 -48.664 1.00 53.91 232 LEU A C 1
ATOM 1925 O O . LEU A 1 232 ? 1.059 40.615 -49.273 1.00 53.91 232 LEU A O 1
ATOM 1929 N N . LYS A 1 233 ? -0.510 39.029 -48.924 1.00 51.44 233 LYS A N 1
ATOM 1930 C CA . LYS A 1 233 ? -1.464 39.513 -49.928 1.00 51.44 233 LYS A CA 1
ATOM 1931 C C . LYS A 1 233 ? -2.492 40.443 -49.276 1.00 51.44 233 LYS A C 1
ATOM 1933 O O . LYS A 1 233 ? -2.992 40.149 -48.187 1.00 51.44 233 LYS A O 1
ATOM 1938 N N . LYS A 1 234 ? -2.783 41.568 -49.933 1.00 54.06 234 LYS A N 1
ATOM 1939 C CA . LYS A 1 234 ? -3.756 42.573 -49.484 1.00 54.06 234 LYS A CA 1
ATOM 1940 C C . LYS A 1 234 ? -5.154 41.974 -49.380 1.00 54.06 234 LYS A C 1
ATOM 1942 O O . LYS A 1 234 ? -5.561 41.194 -50.240 1.00 54.06 234 LYS A O 1
ATOM 1947 N N . ASN A 1 235 ? -5.879 42.320 -48.320 1.00 59.16 235 ASN A N 1
ATOM 1948 C CA . ASN A 1 235 ? -7.259 41.882 -48.169 1.00 59.16 235 ASN A CA 1
ATOM 1949 C C . ASN A 1 235 ? -8.163 42.798 -49.003 1.00 59.16 235 ASN A C 1
ATOM 1951 O O . ASN A 1 235 ? -8.494 43.898 -48.577 1.00 59.16 235 ASN A O 1
ATOM 1955 N N . GLU A 1 236 ? -8.561 42.348 -50.192 1.00 58.09 236 GLU A N 1
ATOM 1956 C CA . GLU A 1 236 ? -9.429 43.115 -51.101 1.00 58.09 236 GLU A CA 1
ATOM 1957 C C . GLU A 1 236 ? -10.847 43.339 -50.535 1.00 58.09 236 GLU A C 1
ATOM 1959 O O . GLU A 1 236 ? -11.618 44.128 -51.071 1.00 58.09 236 GLU A O 1
ATOM 1964 N N . SER A 1 237 ? -11.197 42.675 -49.427 1.00 52.59 237 SER A N 1
ATOM 1965 C CA . SER A 1 237 ? -12.507 42.734 -48.768 1.00 52.59 237 SER A CA 1
ATOM 1966 C C . SER A 1 237 ? -12.456 43.455 -47.411 1.00 52.59 237 SER A C 1
ATOM 1968 O O . SER A 1 237 ? -13.006 42.977 -46.416 1.00 52.59 237 SER A O 1
ATOM 1970 N N . THR A 1 238 ? -11.768 44.597 -47.317 1.00 57.19 238 THR A N 1
ATOM 1971 C CA . THR A 1 238 ? -11.797 45.447 -46.113 1.00 57.19 238 THR A CA 1
ATOM 1972 C C . THR A 1 238 ? -13.119 46.214 -46.018 1.00 57.19 238 THR A C 1
ATOM 1974 O O . THR A 1 238 ? -13.299 47.237 -46.668 1.00 57.19 238 THR A O 1
ATOM 1977 N N . ILE A 1 239 ? -14.052 45.715 -45.202 1.00 54.19 239 ILE A N 1
ATOM 1978 C CA . ILE A 1 239 ? -15.413 46.274 -45.049 1.00 54.19 239 ILE A CA 1
ATOM 1979 C C . ILE A 1 239 ? -15.472 47.385 -43.975 1.00 54.19 239 ILE A C 1
ATOM 1981 O O . ILE A 1 239 ? -16.421 48.161 -43.933 1.00 54.19 239 ILE A O 1
ATOM 1985 N N . SER A 1 240 ? -14.453 47.504 -43.114 1.00 50.56 240 SER A N 1
ATOM 1986 C CA . SER A 1 240 ? -14.390 48.503 -42.036 1.00 50.56 240 SER A CA 1
ATOM 1987 C C . SER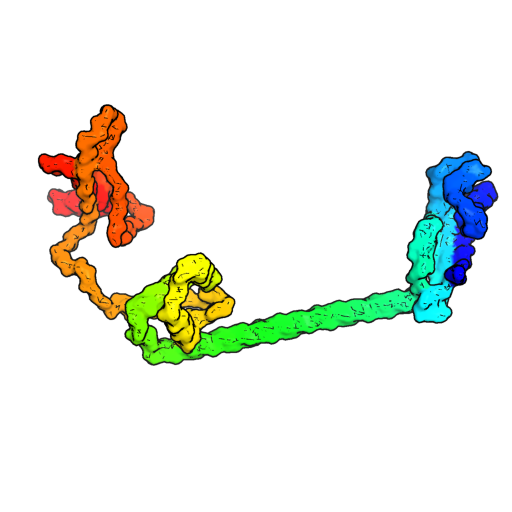 A 1 240 ? -13.043 49.237 -42.031 1.00 50.56 240 SER A C 1
ATOM 1989 O O . SER A 1 240 ? -12.018 48.582 -42.229 1.00 50.56 240 SER A O 1
ATOM 1991 N N . PRO A 1 241 ? -13.002 50.549 -41.724 1.00 56.59 241 PRO A N 1
ATOM 1992 C CA . PRO A 1 241 ? -11.757 51.313 -41.590 1.00 56.59 241 PRO A CA 1
ATOM 1993 C C . PRO A 1 241 ? -10.859 50.844 -40.434 1.00 56.59 241 PRO A C 1
ATOM 1995 O O . PRO A 1 241 ? -9.680 51.179 -40.402 1.00 56.59 241 PRO A O 1
ATOM 1998 N N . THR A 1 242 ? -11.388 50.056 -39.494 1.00 53.06 242 THR A N 1
ATOM 1999 C CA . THR A 1 242 ? -10.605 49.423 -38.418 1.00 53.06 242 THR A CA 1
ATOM 2000 C C . THR A 1 242 ? -10.153 48.003 -38.757 1.00 53.06 242 THR A C 1
ATOM 2002 O O . THR A 1 242 ? -9.425 47.386 -37.978 1.00 53.06 242 THR A O 1
ATOM 2005 N N . ALA A 1 243 ? -10.588 47.452 -39.895 1.00 55.94 243 ALA A N 1
ATOM 2006 C CA . ALA A 1 243 ? -10.190 46.117 -40.304 1.00 55.94 243 ALA A CA 1
ATOM 2007 C C . ALA A 1 243 ? -8.715 46.118 -40.742 1.00 55.94 243 ALA A C 1
ATOM 2009 O O . ALA A 1 243 ? -8.277 47.038 -41.437 1.00 55.94 243 ALA A O 1
ATOM 2010 N N . PRO A 1 244 ? -7.939 45.086 -40.374 1.00 55.53 244 PRO A N 1
ATOM 2011 C CA . PRO A 1 244 ? -6.551 44.989 -40.793 1.00 55.53 244 PRO A CA 1
ATOM 2012 C C . PRO A 1 244 ? -6.470 44.911 -42.323 1.00 55.53 244 PRO A C 1
ATOM 2014 O O . PRO A 1 244 ? -7.121 44.075 -42.954 1.00 55.53 244 PRO A O 1
ATOM 2017 N N . VAL A 1 245 ? -5.642 45.784 -42.905 1.00 57.09 245 VAL A N 1
ATOM 2018 C CA . VAL A 1 245 ? -5.443 45.935 -44.361 1.00 57.09 245 VAL A CA 1
ATOM 2019 C C . VAL A 1 245 ? -4.909 44.640 -45.005 1.00 57.09 245 VAL A C 1
ATOM 2021 O O . VAL A 1 245 ? -5.140 44.365 -46.183 1.00 57.09 245 VAL A O 1
ATOM 2024 N N . PHE A 1 246 ? -4.253 43.793 -44.208 1.00 59.16 246 PHE A N 1
ATOM 2025 C CA . PHE A 1 246 ? -3.686 42.506 -44.606 1.00 59.16 246 PHE A CA 1
ATOM 2026 C C . PHE A 1 246 ? -4.054 41.450 -43.559 1.00 59.16 246 PHE A C 1
ATOM 2028 O O . PHE A 1 246 ? -3.950 41.707 -42.359 1.00 59.16 246 PHE A O 1
ATOM 2035 N N . ARG A 1 247 ? -4.473 40.251 -43.982 1.00 52.78 247 ARG A N 1
ATOM 2036 C CA . ARG A 1 247 ? -4.794 39.149 -43.060 1.00 52.78 247 ARG A CA 1
ATOM 2037 C C . ARG A 1 247 ? -4.333 37.817 -43.636 1.00 52.78 247 ARG A C 1
ATOM 2039 O O . ARG A 1 247 ? -4.855 37.387 -44.658 1.00 52.78 247 ARG A O 1
ATOM 2046 N N . ASN A 1 248 ? -3.395 37.155 -42.957 1.00 47.84 248 ASN A N 1
ATOM 2047 C CA . ASN A 1 248 ? -3.167 35.717 -43.101 1.00 47.84 248 ASN A CA 1
ATOM 2048 C C . ASN A 1 248 ? -2.366 35.146 -41.919 1.00 47.84 248 ASN A C 1
ATOM 2050 O O . ASN A 1 248 ? -1.648 35.885 -41.244 1.00 47.84 248 ASN A O 1
ATOM 2054 N N . THR A 1 249 ? -2.476 33.837 -41.687 1.00 47.66 249 THR A N 1
ATOM 2055 C CA . THR A 1 249 ? -1.608 33.088 -40.764 1.00 47.66 249 THR A CA 1
ATOM 2056 C C . THR A 1 249 ? -0.450 32.519 -41.570 1.00 47.66 249 THR A C 1
ATOM 2058 O O . THR A 1 249 ? -0.665 31.719 -42.477 1.00 47.66 249 THR A O 1
ATOM 2061 N N . ILE A 1 250 ? 0.777 32.933 -41.260 1.00 53.34 250 ILE A N 1
ATOM 2062 C CA . ILE A 1 250 ? 1.963 32.372 -41.909 1.00 53.34 250 ILE A CA 1
ATOM 2063 C C . ILE A 1 250 ? 2.339 31.099 -41.157 1.00 53.34 250 ILE A C 1
ATOM 2065 O O . ILE A 1 250 ? 2.679 31.147 -39.976 1.00 53.34 250 ILE A O 1
ATOM 2069 N N . VAL A 1 251 ? 2.268 29.965 -41.846 1.00 46.31 251 VAL A N 1
ATOM 2070 C CA . VAL A 1 251 ? 2.786 28.688 -41.355 1.00 46.31 251 VAL A CA 1
ATOM 2071 C C . VAL A 1 251 ? 4.075 28.424 -42.113 1.00 46.31 251 VAL A C 1
ATOM 2073 O O . VAL A 1 251 ? 4.060 28.323 -43.337 1.00 46.31 251 VAL A O 1
ATOM 2076 N N . PHE A 1 252 ? 5.193 28.361 -41.397 1.00 50.38 252 PHE A N 1
ATOM 2077 C CA . PHE A 1 252 ? 6.464 28.005 -42.009 1.00 50.38 252 PHE A CA 1
ATOM 2078 C C . PHE A 1 252 ? 6.487 26.498 -42.264 1.00 50.38 252 PHE A C 1
ATOM 2080 O O . PHE A 1 252 ? 6.254 25.695 -41.363 1.00 50.38 252 PHE A O 1
ATOM 2087 N N . ASP A 1 253 ? 6.780 26.132 -43.502 1.00 41.06 253 ASP A N 1
ATOM 2088 C CA . ASP A 1 253 ? 7.054 24.770 -43.965 1.00 41.06 253 ASP A CA 1
ATOM 2089 C C . ASP A 1 253 ? 8.370 24.208 -43.400 1.00 41.06 253 ASP A C 1
ATOM 2091 O O . ASP A 1 253 ? 8.584 22.997 -43.363 1.00 41.06 253 ASP A O 1
ATOM 2095 N N .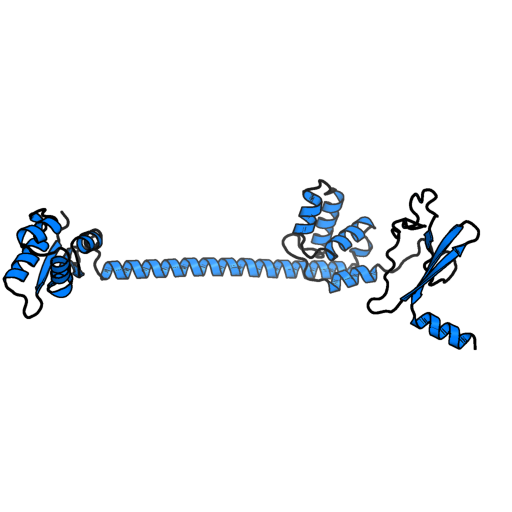 THR A 1 254 ? 9.235 25.091 -42.900 1.00 41.84 254 THR A N 1
ATOM 2096 C CA . THR A 1 254 ? 10.487 24.757 -42.225 1.00 41.84 254 THR A CA 1
ATOM 2097 C C . THR A 1 254 ? 10.555 25.416 -40.849 1.00 41.84 254 THR A C 1
ATOM 2099 O O . THR A 1 254 ? 10.224 26.590 -40.683 1.00 41.84 254 THR A O 1
ATOM 2102 N N . ILE A 1 255 ? 11.004 24.670 -39.832 1.00 48.41 255 ILE A N 1
ATOM 2103 C CA . ILE A 1 255 ? 11.204 25.223 -38.486 1.00 48.41 255 ILE A CA 1
ATOM 2104 C C . ILE A 1 255 ? 12.335 26.252 -38.564 1.00 48.41 255 ILE A C 1
ATOM 2106 O O . ILE A 1 255 ? 13.508 25.901 -38.699 1.00 48.41 255 ILE A O 1
ATOM 2110 N N . ARG A 1 256 ? 11.989 27.536 -38.478 1.00 53.88 256 ARG A N 1
ATOM 2111 C CA . ARG A 1 256 ? 12.956 28.614 -38.272 1.00 53.88 256 ARG A CA 1
ATOM 2112 C C . ARG A 1 256 ? 13.074 28.843 -36.772 1.00 53.88 256 ARG A C 1
ATOM 2114 O O . ARG A 1 256 ? 12.161 29.374 -36.149 1.00 53.88 256 ARG A O 1
ATOM 2121 N N . VAL A 1 257 ? 14.178 28.387 -36.189 1.00 55.38 257 VAL A N 1
ATOM 2122 C CA . VAL A 1 257 ? 14.467 28.610 -34.770 1.00 55.38 257 VAL A CA 1
ATOM 2123 C C . VAL A 1 257 ? 15.006 30.030 -34.630 1.00 55.38 257 VAL A C 1
ATOM 2125 O O . VAL A 1 257 ? 16.099 30.325 -35.108 1.00 55.38 257 VAL A O 1
ATOM 2128 N N . LEU A 1 258 ? 14.224 30.917 -34.016 1.00 60.00 258 LEU A N 1
ATOM 2129 C CA . LEU A 1 258 ? 14.763 32.169 -33.493 1.00 60.00 258 LEU A CA 1
ATOM 2130 C C . LEU A 1 258 ? 15.504 31.845 -32.195 1.00 60.00 258 LEU A C 1
ATOM 2132 O O . LEU A 1 258 ? 15.014 31.065 -31.376 1.00 60.00 258 LEU A O 1
ATOM 2136 N N . GLU A 1 259 ? 16.695 32.406 -32.029 1.00 58.22 259 GLU A N 1
ATOM 2137 C CA . GLU A 1 259 ? 17.502 32.185 -30.835 1.00 58.22 259 GLU A CA 1
ATOM 2138 C C . GLU A 1 259 ? 16.775 32.794 -29.624 1.00 58.22 259 GLU A C 1
ATOM 2140 O O . GLU A 1 259 ? 16.377 33.966 -29.667 1.00 58.22 259 GLU A O 1
ATOM 2145 N N . PRO A 1 260 ? 16.565 32.022 -28.544 1.00 49.72 260 PRO A N 1
ATOM 2146 C CA . PRO A 1 260 ? 15.939 32.547 -27.341 1.00 49.72 260 PRO A CA 1
ATOM 2147 C C . PRO A 1 260 ? 16.807 33.659 -26.737 1.00 49.72 260 PRO A C 1
ATOM 2149 O O . PRO A 1 260 ? 18.031 33.628 -26.828 1.00 49.72 260 PRO A O 1
ATOM 2152 N N . HIS A 1 261 ? 16.162 34.645 -26.107 1.00 49.53 261 HIS A N 1
ATOM 2153 C CA . HIS A 1 261 ? 16.808 35.812 -25.483 1.00 49.53 261 HIS A CA 1
ATOM 2154 C C . HIS A 1 261 ? 17.546 36.767 -26.438 1.00 49.53 261 HIS A C 1
ATOM 2156 O O . HIS A 1 261 ? 18.313 37.613 -25.980 1.00 49.53 261 HIS A O 1
ATOM 2162 N N . LYS A 1 262 ? 17.286 36.690 -27.749 1.00 61.31 262 LYS A N 1
ATOM 2163 C CA . LYS A 1 262 ? 17.828 37.627 -28.738 1.00 61.31 262 LYS A CA 1
ATOM 2164 C C . LYS A 1 262 ? 16.782 38.657 -29.163 1.00 61.31 262 LYS A C 1
ATOM 2166 O O . LYS A 1 262 ? 15.622 38.319 -29.394 1.00 61.31 262 LYS A O 1
ATOM 2171 N N . THR A 1 263 ? 17.189 39.920 -29.271 1.00 58.25 263 THR A N 1
ATOM 2172 C CA . THR A 1 263 ? 16.314 41.004 -29.738 1.00 58.25 263 THR A CA 1
ATOM 2173 C C . THR A 1 263 ? 16.300 41.036 -31.260 1.00 58.25 263 THR A C 1
ATOM 2175 O O . THR A 1 263 ? 17.351 41.093 -31.899 1.00 58.25 263 THR A O 1
ATOM 2178 N N . TYR A 1 264 ? 15.104 41.036 -31.843 1.00 67.00 264 TYR A N 1
ATOM 2179 C CA . TYR A 1 264 ? 14.902 41.096 -33.287 1.00 67.00 264 TYR A CA 1
ATOM 2180 C C . TYR A 1 264 ? 14.207 42.397 -33.671 1.00 67.00 264 TYR A C 1
ATOM 2182 O O . TYR A 1 264 ? 13.284 42.846 -32.993 1.00 67.00 264 TYR A O 1
ATOM 2190 N N . LEU A 1 265 ? 14.638 42.977 -34.787 1.00 57.81 265 LEU A N 1
ATOM 2191 C CA . LEU A 1 265 ? 13.964 44.087 -35.438 1.00 57.81 265 LEU A CA 1
ATOM 2192 C C . LEU A 1 265 ? 13.115 43.552 -36.588 1.00 57.81 265 LEU A C 1
ATOM 2194 O O . LEU A 1 265 ? 13.584 42.775 -37.424 1.00 57.81 265 LEU A O 1
ATOM 2198 N N . CYS A 1 266 ? 11.860 43.989 -36.620 1.00 64.00 266 CYS A N 1
ATOM 2199 C CA . CYS A 1 266 ? 10.889 43.608 -37.635 1.00 64.00 266 CYS A CA 1
ATOM 2200 C C . CYS A 1 266 ? 10.532 44.840 -38.469 1.00 64.00 266 CYS A C 1
ATOM 2202 O O . CYS A 1 266 ? 10.046 45.833 -37.930 1.00 64.00 266 CYS A O 1
ATOM 2204 N N . GLY A 1 267 ? 10.770 44.773 -39.776 1.00 57.22 267 GLY A N 1
ATOM 2205 C CA . GLY A 1 267 ? 10.437 45.825 -40.732 1.00 57.22 267 GLY A CA 1
ATOM 2206 C C . GLY A 1 267 ? 9.453 45.318 -41.777 1.00 57.22 267 GLY A C 1
ATOM 2207 O O . GLY A 1 267 ? 9.598 44.208 -42.282 1.00 57.22 267 GLY A O 1
ATOM 2208 N N . LEU A 1 268 ? 8.462 46.135 -42.112 1.00 61.94 268 LEU A N 1
ATOM 2209 C CA . LEU A 1 268 ? 7.421 45.814 -43.082 1.00 61.94 268 LEU A CA 1
ATOM 2210 C C . LEU A 1 268 ? 7.462 46.861 -44.196 1.00 61.94 268 LEU A C 1
ATOM 2212 O O . LEU A 1 268 ? 7.448 48.057 -43.905 1.00 61.94 268 LEU A O 1
ATOM 2216 N N . ARG A 1 269 ? 7.525 46.433 -45.458 1.00 64.88 269 ARG A N 1
ATOM 2217 C CA . ARG A 1 269 ? 7.524 47.351 -46.605 1.00 64.88 269 ARG A CA 1
ATOM 2218 C C . ARG A 1 269 ? 6.535 46.898 -47.666 1.00 64.88 269 ARG A C 1
ATOM 2220 O O . ARG A 1 269 ? 6.606 45.758 -48.115 1.00 64.88 269 ARG A O 1
ATOM 2227 N N . GLU A 1 270 ? 5.662 47.802 -48.093 1.00 60.31 270 GLU A N 1
ATOM 2228 C CA . GLU A 1 270 ? 4.770 47.571 -49.230 1.00 60.31 270 GLU A CA 1
ATOM 2229 C C . GLU A 1 270 ? 5.547 47.661 -50.548 1.00 60.31 270 GLU A C 1
ATOM 2231 O O . GLU A 1 270 ? 6.389 48.543 -50.749 1.00 60.31 270 GLU A O 1
ATOM 2236 N N . LEU A 1 271 ? 5.310 46.681 -51.412 1.00 64.94 271 LEU A N 1
ATOM 2237 C CA . LEU A 1 271 ? 5.877 46.567 -52.743 1.00 64.94 271 LEU A CA 1
ATOM 2238 C C . LEU A 1 271 ? 4.917 47.184 -53.774 1.00 64.94 271 LEU A C 1
ATOM 2240 O O . LEU A 1 271 ? 3.726 47.334 -53.502 1.00 64.94 271 LEU A O 1
ATOM 2244 N N . PRO A 1 272 ? 5.410 47.541 -54.976 1.00 57.94 272 PRO A N 1
ATOM 2245 C CA . PRO A 1 272 ? 4.598 48.226 -55.986 1.00 57.94 272 PRO A CA 1
ATOM 2246 C C . PRO A 1 272 ? 3.369 47.443 -56.467 1.00 57.94 272 PRO A C 1
ATOM 2248 O O . PRO A 1 272 ? 2.419 48.040 -56.960 1.00 57.94 272 PRO A O 1
ATOM 2251 N N . ASP A 1 273 ? 3.378 46.118 -56.326 1.00 60.34 273 ASP A N 1
ATOM 2252 C CA . ASP A 1 273 ? 2.260 45.232 -56.665 1.00 60.34 273 ASP A CA 1
ATOM 2253 C C . ASP A 1 273 ? 1.213 45.111 -55.539 1.00 60.34 273 ASP A C 1
ATOM 2255 O O . ASP A 1 273 ? 0.276 44.319 -55.639 1.00 60.34 273 ASP A O 1
ATOM 2259 N N . GLY A 1 274 ? 1.365 45.885 -54.458 1.00 53.41 274 GLY A N 1
ATOM 2260 C CA . GLY A 1 274 ? 0.479 45.876 -53.294 1.00 53.41 274 GLY A CA 1
ATOM 2261 C C . GLY A 1 274 ? 0.691 44.689 -52.351 1.00 53.41 274 GLY A C 1
ATOM 2262 O O . GLY A 1 274 ? -0.057 44.538 -51.382 1.00 53.41 274 GLY A O 1
ATOM 2263 N N . SER A 1 275 ? 1.689 43.838 -52.609 1.00 56.97 275 SER A N 1
ATOM 2264 C CA . SER A 1 275 ? 2.160 42.860 -51.629 1.00 56.97 275 SER A CA 1
ATOM 2265 C C . SER A 1 275 ? 3.048 43.539 -50.585 1.00 56.97 275 SER A C 1
ATOM 2267 O O . SER A 1 275 ? 3.577 44.623 -50.813 1.00 56.97 275 SER A O 1
ATOM 2269 N N . MET A 1 276 ? 3.226 42.928 -49.414 1.00 57.03 276 MET A N 1
ATOM 2270 C CA . MET A 1 276 ? 4.185 43.429 -48.423 1.00 57.03 276 MET A CA 1
ATOM 2271 C C . MET A 1 276 ? 5.290 42.429 -48.164 1.00 57.03 276 MET A C 1
ATOM 2273 O O . MET A 1 276 ? 5.033 41.230 -48.074 1.00 57.03 276 MET A O 1
ATOM 2277 N N . ASN A 1 277 ? 6.500 42.954 -47.998 1.00 62.38 277 ASN A N 1
ATOM 2278 C CA . ASN A 1 277 ? 7.657 42.204 -47.560 1.00 62.38 277 ASN A CA 1
ATOM 2279 C C . ASN A 1 277 ? 7.891 42.454 -46.065 1.00 62.38 277 ASN A C 1
ATOM 2281 O O . ASN A 1 277 ? 8.181 43.582 -45.653 1.00 62.38 277 ASN A O 1
ATOM 2285 N N . LEU A 1 278 ? 7.745 41.403 -45.259 1.00 63.91 278 LEU A N 1
ATOM 2286 C CA . LEU A 1 278 ? 8.142 41.407 -43.854 1.00 63.91 278 LEU A CA 1
ATOM 2287 C C . LEU A 1 278 ? 9.564 40.864 -43.730 1.00 63.91 278 LEU A C 1
ATOM 2289 O O . LEU A 1 278 ? 9.839 39.745 -44.162 1.00 63.91 278 LEU A O 1
ATOM 2293 N N . LYS A 1 279 ? 10.431 41.635 -43.077 1.00 66.00 279 LYS A N 1
ATOM 2294 C CA . LYS A 1 279 ? 11.809 41.268 -42.764 1.00 66.00 279 LYS A CA 1
ATOM 2295 C C . LYS A 1 279 ? 12.007 41.234 -41.256 1.00 66.00 279 LYS A C 1
ATOM 2297 O O . LYS A 1 279 ? 11.698 42.202 -40.568 1.00 66.00 279 LYS A O 1
ATOM 2302 N N . ILE A 1 280 ? 12.564 40.136 -40.757 1.00 66.81 280 ILE A N 1
ATOM 2303 C CA . ILE A 1 280 ? 12.910 39.952 -39.343 1.00 66.81 280 ILE A CA 1
ATOM 2304 C C . ILE A 1 280 ? 14.418 39.736 -39.269 1.00 66.81 280 ILE A C 1
ATOM 2306 O O . ILE A 1 280 ? 14.935 38.819 -39.900 1.00 66.81 280 ILE A O 1
ATOM 2310 N N . THR A 1 281 ? 15.132 40.603 -38.553 1.00 68.38 281 THR A N 1
ATOM 2311 C CA . THR A 1 281 ? 16.603 40.582 -38.483 1.00 68.38 281 THR A CA 1
ATOM 2312 C C . THR A 1 281 ? 17.065 40.696 -37.029 1.00 68.38 281 THR A C 1
ATOM 2314 O O . THR A 1 281 ? 16.530 41.537 -36.305 1.00 68.38 281 THR A O 1
ATOM 2317 N N . PRO A 1 282 ? 18.038 39.888 -36.570 1.00 69.88 282 PRO A N 1
ATOM 2318 C CA . PRO A 1 282 ? 18.666 40.089 -35.266 1.00 69.88 282 PRO A CA 1
ATOM 2319 C C . PRO A 1 282 ? 19.242 41.507 -35.140 1.00 69.88 282 PRO A C 1
ATOM 2321 O O . PRO A 1 282 ? 19.919 41.986 -36.053 1.00 69.88 282 PRO A O 1
ATOM 2324 N N . ALA A 1 283 ? 18.969 42.193 -34.031 1.00 65.25 283 ALA A N 1
ATOM 2325 C CA . ALA A 1 283 ? 19.352 43.595 -33.859 1.00 65.25 283 ALA A CA 1
ATOM 2326 C C . ALA A 1 283 ? 20.882 43.806 -33.899 1.00 65.25 283 ALA A C 1
ATOM 2328 O O . ALA A 1 283 ? 21.360 44.801 -34.441 1.00 65.25 283 ALA A O 1
ATOM 2329 N N . ASP A 1 284 ? 21.651 42.833 -33.408 1.00 66.56 284 ASP A N 1
ATOM 2330 C CA . ASP A 1 284 ? 23.120 42.807 -33.396 1.00 66.56 284 ASP A CA 1
ATOM 2331 C C . ASP A 1 284 ? 23.752 42.739 -34.799 1.00 66.56 284 ASP A C 1
ATOM 2333 O O . ASP A 1 284 ? 24.886 43.175 -34.992 1.00 66.56 284 ASP A O 1
ATOM 2337 N N . GLN A 1 285 ? 23.023 42.238 -35.801 1.00 63.41 285 GLN A N 1
ATOM 2338 C CA . GLN A 1 285 ? 23.488 42.194 -37.194 1.00 63.41 285 GLN A CA 1
ATOM 2339 C C . GLN A 1 285 ? 23.234 43.495 -37.963 1.00 63.41 285 GLN A C 1
ATOM 2341 O O . GLN A 1 285 ? 23.827 43.710 -39.019 1.00 63.41 285 GLN A O 1
ATOM 2346 N N . ILE A 1 286 ? 22.354 44.360 -37.457 1.00 57.91 286 ILE A N 1
ATOM 2347 C CA . ILE A 1 286 ? 22.076 45.662 -38.071 1.00 57.91 286 ILE A CA 1
ATOM 2348 C C . ILE A 1 286 ? 23.139 46.682 -37.652 1.00 57.91 286 ILE A C 1
ATOM 2350 O O . ILE A 1 286 ? 23.607 47.434 -38.502 1.00 57.91 286 ILE A O 1
ATOM 2354 N N . VAL A 1 287 ? 23.576 46.650 -36.387 1.00 51.97 287 VAL A N 1
ATOM 2355 C CA . VAL A 1 287 ? 24.630 47.542 -35.867 1.00 51.97 287 VAL A CA 1
ATOM 2356 C C . VAL A 1 287 ? 25.957 47.318 -36.603 1.00 51.97 287 VAL A C 1
ATOM 2358 O O . VAL A 1 287 ? 26.523 48.272 -37.122 1.00 51.97 287 VAL A O 1
ATOM 2361 N N . LYS A 1 288 ? 26.376 46.058 -36.790 1.00 50.53 288 LYS A N 1
ATOM 2362 C CA . LYS A 1 288 ? 27.597 45.728 -37.552 1.00 50.53 288 LYS A CA 1
ATOM 2363 C C . LYS A 1 288 ? 27.571 46.214 -39.003 1.00 50.53 288 LYS A C 1
ATOM 2365 O O . LYS A 1 288 ? 28.591 46.633 -39.526 1.00 50.53 288 LYS A O 1
ATOM 2370 N N . ARG A 1 289 ? 26.407 46.179 -39.660 1.00 47.28 289 ARG A N 1
ATOM 2371 C CA . ARG A 1 289 ? 26.268 46.659 -41.045 1.00 47.28 289 ARG A CA 1
ATOM 2372 C C . ARG A 1 289 ? 26.304 48.181 -41.163 1.00 47.28 289 ARG A C 1
ATOM 2374 O O . ARG A 1 289 ? 26.663 48.670 -42.225 1.00 47.28 289 ARG A O 1
ATOM 2381 N N . ALA A 1 290 ? 25.895 48.912 -40.127 1.00 44.09 290 ALA A N 1
ATOM 2382 C CA . ALA A 1 290 ? 25.996 50.369 -40.105 1.00 44.09 290 ALA A CA 1
ATOM 2383 C C . ALA A 1 290 ? 27.452 50.818 -39.898 1.00 44.09 290 ALA A C 1
ATOM 2385 O O . ALA A 1 290 ? 27.892 51.731 -40.581 1.00 44.09 290 ALA A O 1
ATOM 2386 N N . GLU A 1 291 ? 28.207 50.114 -39.048 1.00 44.12 291 GLU A N 1
ATOM 2387 C CA . GLU A 1 291 ? 29.645 50.345 -38.822 1.00 44.12 291 GLU A CA 1
ATOM 2388 C C . GLU A 1 291 ? 30.524 49.964 -40.033 1.00 44.12 291 GLU A C 1
ATOM 2390 O O . GLU A 1 291 ? 31.608 50.505 -40.197 1.00 44.12 291 GLU A O 1
ATOM 2395 N N . GLU A 1 292 ? 30.070 49.045 -40.894 1.00 44.66 292 GLU A N 1
ATOM 2396 C CA . GLU A 1 292 ? 30.737 48.681 -42.160 1.00 44.66 292 GLU A CA 1
ATOM 2397 C C . GLU A 1 292 ? 30.391 49.620 -43.338 1.00 44.66 292 GLU A C 1
ATOM 2399 O O . GLU A 1 292 ? 30.968 49.489 -44.419 1.00 44.66 292 GLU A O 1
ATOM 2404 N N . LEU A 1 293 ? 29.412 50.517 -43.163 1.00 42.53 293 LEU A N 1
ATOM 2405 C CA . LEU A 1 293 ? 28.948 51.475 -44.177 1.00 42.53 293 LEU A CA 1
ATOM 2406 C C . LEU A 1 293 ? 29.350 52.932 -43.870 1.00 42.53 293 LEU A C 1
ATOM 2408 O O . LEU A 1 293 ? 29.026 53.812 -44.673 1.00 42.53 293 LEU A O 1
ATOM 2412 N N . GLU A 1 294 ? 30.049 53.172 -42.757 1.00 37.88 294 GLU A N 1
ATOM 2413 C CA . GLU A 1 294 ? 30.842 54.386 -42.489 1.00 37.88 294 GLU A CA 1
ATOM 2414 C C . GLU A 1 294 ? 32.298 54.197 -42.946 1.00 37.88 294 GLU A C 1
ATOM 2416 O O . GLU A 1 294 ? 32.864 55.175 -43.490 1.00 37.88 294 GLU A O 1
#

pLDDT: mean 71.47, std 18.88, range [29.44, 96.94]

Foldseek 3Di:
DFDKDKDKDFDPPQDPLLVVLVCVQPPVVVVDDLVNSCVVSVHDSVVSLCSLQPGIWMWIWGAAPVDRDIAIDTARHPVSCCVQSVHPHHPVVVVVVVVVVVVVVVVVVVVVVVVVVVVVVVVVVLLVVLVVLQVVCVVVVVLVPDDPVLLVLLVVLLVDFWVVVVCVVCVVVPNPDPVSVVSVVVCVSSSNDDNPTGDPDNVVSVVNVVVPPDDDDDDDDDDDDPKDKDKWDFDPPPPDPPDPRTDDDDDDPDDDDDDPPFDWDWDWDQDPVRIIIITIGGPVVVVVVVVVVD

Sequence (294 aa):
MKNYQLEIKYCDNVKDTEKIILEDYWNLSSGQKPKEIARKHSITDADLKYLVKFQADVVAKGECSNCDNGFTIKVTSRADLAHKVGNAICVICFTEQLSLQKAERERIIAERVAEQKKEEEYFQTQEEIRKEKMAIAMEKETWLNLDDEGILILRQLYKTDDFYQLGRKNYYYGKFSNQMKLYLDLFDKLGLIHLQYRFDNPEKIQKVLLNNAVFPNLYLNKRTHNELSIHLKKNESTISPTAPVFRNTIVFDTIRVLEPHKTYLCGLRELPDGSMNLKITPADQIVKRAEELE

Secondary structure (DSSP, 8-state):
---EEEEEEEPTT--HHHHHHHHHHH-GGG---HHHHHHHTT--HHHHHHHHHHTEEEEEEEE-SSSS-EEEEEESSHHHHHHHHHT---HHHHHHHHHHHHHHHHHHHHHHHHHHHHHHHHHHHHHHHHHHHHHHHHHTTGGGG--HHHHHHHHHHHT-S-HHHHHHHHHTTT---HHHHHHHHHHHHTTS--TTS----HHHHHHHHHHT-----S---S-----EEEEEPB-TT--STTS-SB------SS---PPTT--EEEEEEE-TTS-EEEEEEEHHHHHHHHHT--

Mean predicted aligned error: 19.68 Å

Organism: NCBI:txid1493691